Protein AF-A0A6M3L8H8-F1 (afdb_monomer)

Radius of gyration: 30.54 Å; Cα contacts (8 Å, |Δi|>4): 162; chains: 1; bounding box: 70×55×78 Å

Solvent-accessible surface area (backbone atoms only — not comparable to full-atom values): 12971 Å² total; per-residue (Å²): 120,43,73,44,59,16,77,73,82,61,48,74,34,84,40,59,68,92,41,68,98,68,67,54,53,75,42,73,67,46,47,51,49,50,49,51,74,72,51,65,67,86,75,63,76,82,71,50,71,68,54,53,50,53,53,55,57,51,54,74,77,68,58,74,58,95,87,64,77,55,97,55,67,91,53,80,80,77,64,54,94,68,68,73,40,99,76,74,73,57,98,60,68,91,59,77,78,86,59,55,70,71,56,51,48,54,52,52,52,55,55,70,67,57,80,72,65,58,69,83,71,21,95,81,53,56,97,70,58,54,70,71,59,52,53,53,48,45,41,70,78,69,44,72,44,61,41,15,80,86,77,64,52,70,46,49,81,44,73,46,98,86,68,50,73,44,69,54,29,41,82,39,65,72,77,80,63,79,64,97,47,74,87,46,46,41,28,23,30,64,69,58,43,56,51,52,57,58,56,64,67,74,80,118

Structure (mmCIF, N/CA/C/O backbone):
data_AF-A0A6M3L8H8-F1
#
_entry.id   AF-A0A6M3L8H8-F1
#
loop_
_atom_site.group_PDB
_atom_site.id
_atom_site.type_symbol
_atom_site.label_atom_id
_atom_site.label_alt_id
_atom_site.label_comp_id
_atom_site.label_asym_id
_atom_site.label_entity_id
_atom_site.label_seq_id
_atom_site.pdbx_PDB_ins_code
_atom_site.Cartn_x
_atom_site.Cartn_y
_atom_site.Cartn_z
_atom_site.occupancy
_atom_site.B_iso_or_equiv
_atom_site.auth_seq_id
_atom_site.auth_comp_id
_atom_site.auth_asym_id
_atom_site.auth_atom_id
_atom_site.pdbx_PDB_model_num
ATOM 1 N N . MET A 1 1 ? -2.529 -5.976 31.779 1.00 92.44 1 MET A N 1
ATOM 2 C CA . MET A 1 1 ? -1.058 -5.899 31.921 1.00 92.44 1 MET A CA 1
ATOM 3 C C . MET A 1 1 ? -0.626 -7.017 32.853 1.00 92.44 1 MET A C 1
ATOM 5 O O . MET A 1 1 ? -1.458 -7.441 33.642 1.00 92.44 1 MET A O 1
ATOM 9 N N . ALA A 1 2 ? 0.597 -7.517 32.727 1.00 96.50 2 ALA A N 1
ATOM 10 C CA . ALA A 1 2 ? 1.163 -8.532 33.615 1.00 96.50 2 ALA A CA 1
ATOM 11 C C . ALA A 1 2 ? 2.550 -8.082 34.093 1.00 96.50 2 ALA A C 1
ATOM 13 O O . ALA A 1 2 ? 3.128 -7.163 33.506 1.00 96.50 2 ALA A O 1
ATOM 14 N N . TYR A 1 3 ? 3.059 -8.709 35.148 1.00 97.81 3 TYR A N 1
ATOM 15 C CA . TYR A 1 3 ? 4.397 -8.462 35.679 1.00 97.81 3 TYR A CA 1
ATOM 16 C C . TYR A 1 3 ? 5.197 -9.760 35.646 1.00 97.81 3 TYR A C 1
ATOM 18 O O . TYR A 1 3 ? 4.666 -10.812 35.989 1.00 97.81 3 TYR A O 1
ATOM 26 N N . GLU A 1 4 ? 6.462 -9.677 35.244 1.00 97.62 4 GLU A N 1
ATOM 27 C CA . GLU A 1 4 ? 7.395 -10.806 35.280 1.00 97.62 4 GLU A CA 1
ATOM 28 C C . GLU A 1 4 ? 8.709 -10.421 35.949 1.00 97.62 4 GLU A C 1
ATOM 30 O O . GLU A 1 4 ? 9.088 -9.249 35.991 1.00 97.62 4 GLU A O 1
ATOM 35 N N . LYS A 1 5 ? 9.398 -11.427 36.492 1.00 98.12 5 LYS A N 1
ATOM 36 C CA . LYS A 1 5 ? 10.683 -11.269 37.170 1.00 98.12 5 LYS A CA 1
ATOM 37 C C . LYS A 1 5 ? 11.816 -11.350 36.147 1.00 98.12 5 LYS A C 1
ATOM 39 O O . LYS A 1 5 ? 11.907 -12.309 35.386 1.00 98.12 5 LYS A O 1
ATOM 44 N N . CYS A 1 6 ? 12.694 -10.352 36.120 1.00 97.69 6 CYS A N 1
ATOM 45 C CA . CYS A 1 6 ? 13.862 -10.354 35.244 1.00 97.69 6 CYS A CA 1
ATOM 46 C C . CYS A 1 6 ? 14.813 -11.504 35.608 1.00 97.69 6 CYS A C 1
ATOM 48 O O . CYS A 1 6 ? 15.229 -11.618 36.759 1.00 97.69 6 CYS A O 1
ATOM 50 N N . ALA A 1 7 ? 15.236 -12.293 34.618 1.00 96.38 7 ALA A N 1
ATOM 51 C CA . ALA A 1 7 ? 16.131 -13.435 34.823 1.00 96.38 7 ALA A CA 1
ATOM 52 C C . ALA A 1 7 ? 17.565 -13.057 35.253 1.00 96.38 7 ALA A C 1
ATOM 54 O O . ALA A 1 7 ? 18.348 -13.941 35.579 1.00 96.38 7 ALA A O 1
ATOM 55 N N . ILE A 1 8 ? 17.924 -11.767 35.212 1.00 96.69 8 ILE A N 1
ATOM 56 C CA . ILE A 1 8 ? 19.274 -11.279 35.538 1.00 96.69 8 ILE A CA 1
ATOM 57 C C . ILE A 1 8 ? 19.289 -10.485 36.840 1.00 96.69 8 ILE A C 1
ATOM 59 O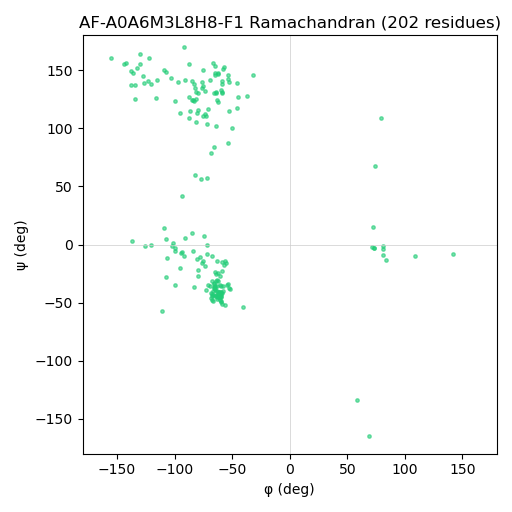 O . ILE A 1 8 ? 20.010 -10.851 37.757 1.00 96.69 8 ILE A O 1
ATOM 63 N N . CYS A 1 9 ? 18.496 -9.416 36.947 1.00 97.12 9 CYS A N 1
ATOM 64 C CA . CYS A 1 9 ? 18.487 -8.581 38.154 1.00 97.12 9 CYS A CA 1
ATOM 65 C C . CYS A 1 9 ? 17.406 -8.965 39.174 1.00 97.12 9 CYS A C 1
ATOM 67 O O . CYS A 1 9 ? 17.351 -8.373 40.244 1.00 97.12 9 CYS A O 1
ATOM 69 N N . GLY A 1 10 ? 16.490 -9.881 38.842 1.00 97.00 10 GLY A N 1
ATOM 70 C CA . GLY A 1 10 ? 15.382 -10.255 39.723 1.00 97.00 10 GLY A CA 1
ATOM 71 C C . GLY A 1 10 ? 14.279 -9.198 39.883 1.00 97.00 10 GLY A C 1
ATOM 72 O O . GLY A 1 10 ? 13.290 -9.477 40.555 1.00 97.00 10 GLY A O 1
ATOM 73 N N . GLY A 1 11 ? 14.404 -8.016 39.270 1.00 97.81 11 GLY A N 1
ATOM 74 C CA . GLY A 1 11 ? 13.393 -6.958 39.338 1.00 97.81 11 GLY A CA 1
ATOM 75 C C . GLY A 1 11 ? 12.111 -7.307 38.576 1.00 97.81 11 GLY A C 1
ATOM 76 O O . GLY A 1 11 ? 12.169 -7.899 37.493 1.00 97.81 11 GLY A O 1
ATOM 77 N N . LEU A 1 12 ? 10.958 -6.922 39.129 1.00 97.94 12 LEU A N 1
ATOM 78 C CA . LEU A 1 12 ? 9.659 -7.046 38.465 1.00 97.94 12 LEU A CA 1
ATOM 79 C C . LEU A 1 12 ? 9.500 -5.957 37.399 1.00 97.94 12 LEU A C 1
ATOM 81 O O . LEU A 1 12 ? 9.786 -4.788 37.652 1.00 97.94 12 LEU A O 1
ATOM 85 N N . PHE A 1 13 ? 9.022 -6.320 36.210 1.00 97.94 13 PHE A N 1
ATOM 86 C CA . PHE A 1 13 ? 8.772 -5.363 35.133 1.00 97.94 13 PHE A CA 1
ATOM 87 C C . PHE A 1 13 ? 7.454 -5.641 34.414 1.00 97.94 13 PHE A C 1
ATOM 89 O O . PHE A 1 13 ? 6.982 -6.775 34.332 1.00 97.94 13 PHE A O 1
ATOM 96 N N . LYS A 1 14 ? 6.840 -4.566 33.915 1.00 97.75 14 LYS A N 1
ATOM 97 C CA . LYS A 1 14 ? 5.509 -4.586 33.307 1.00 97.75 14 LYS A CA 1
ATOM 98 C C . LYS A 1 14 ? 5.587 -5.058 31.857 1.00 97.75 14 LYS A C 1
ATOM 100 O O . LYS A 1 14 ? 6.365 -4.518 31.073 1.00 97.75 14 LYS A O 1
ATOM 105 N N . ILE A 1 15 ? 4.727 -6.003 31.482 1.00 97.19 15 ILE A N 1
ATOM 106 C CA . ILE A 1 15 ? 4.629 -6.527 30.117 1.00 97.19 15 ILE A CA 1
ATOM 107 C C . ILE A 1 15 ? 3.174 -6.591 29.611 1.00 97.19 15 ILE A C 1
ATOM 109 O O . ILE A 1 15 ? 2.226 -6.738 30.396 1.00 97.19 15 ILE A O 1
ATOM 113 N N . PRO A 1 16 ? 2.959 -6.491 28.285 1.00 96.88 16 PRO A N 1
ATOM 114 C CA . PRO A 1 16 ? 1.671 -6.802 27.669 1.00 96.88 16 PRO A CA 1
ATOM 115 C C . PRO A 1 16 ? 1.286 -8.276 27.879 1.00 96.88 16 PRO A C 1
ATOM 117 O O . PRO A 1 16 ? 2.158 -9.143 27.858 1.00 96.88 16 PRO A O 1
ATOM 120 N N . LYS A 1 17 ? -0.018 -8.586 27.998 1.00 97.31 17 LYS A N 1
ATOM 121 C CA . LYS A 1 17 ? -0.510 -9.962 28.256 1.00 97.31 17 LYS A CA 1
ATOM 122 C C . LYS A 1 17 ? 0.001 -10.995 27.231 1.00 97.31 17 LYS A C 1
ATOM 124 O O . LYS A 1 17 ? 0.321 -12.113 27.601 1.00 97.31 17 LYS A O 1
ATOM 129 N N . TRP A 1 18 ? 0.159 -10.614 25.961 1.00 96.06 18 TRP A N 1
ATOM 130 C CA . TRP A 1 18 ? 0.642 -11.502 24.890 1.00 96.06 18 TRP A CA 1
ATOM 131 C C . TRP A 1 18 ? 2.141 -11.859 24.972 1.00 96.06 18 TRP A C 1
ATOM 133 O O . TRP A 1 18 ? 2.616 -12.700 24.203 1.00 96.06 18 TRP A O 1
ATOM 143 N N . ARG A 1 19 ? 2.902 -11.222 25.877 1.00 95.25 19 ARG A N 1
ATOM 144 C CA . ARG A 1 19 ? 4.321 -11.524 26.140 1.00 95.25 19 ARG A CA 1
ATOM 145 C C . ARG A 1 19 ? 4.567 -12.342 27.406 1.00 95.25 19 ARG A C 1
ATOM 147 O O . ARG A 1 19 ? 5.729 -12.654 27.666 1.00 95.25 19 ARG A O 1
ATOM 154 N N . VAL A 1 20 ? 3.526 -12.692 28.159 1.00 96.62 20 VAL A N 1
ATOM 155 C CA . VAL A 1 20 ? 3.659 -13.540 29.352 1.00 96.62 20 VAL A CA 1
ATOM 156 C C . VAL A 1 20 ? 4.289 -14.886 28.952 1.00 96.62 20 VAL A C 1
ATOM 158 O O . VAL A 1 20 ? 3.911 -15.473 27.938 1.00 96.62 20 VAL A O 1
ATOM 161 N N . GLY A 1 21 ? 5.327 -15.312 29.669 1.00 95.19 21 GLY A N 1
ATOM 162 C CA . GLY A 1 21 ? 6.176 -16.477 29.408 1.00 95.19 21 GLY A CA 1
ATOM 163 C C . GLY A 1 21 ? 7.280 -16.263 28.363 1.00 95.19 21 GLY A C 1
ATOM 164 O O . GLY A 1 21 ? 8.148 -17.120 28.195 1.00 95.19 21 GLY A O 1
ATOM 165 N N . LYS A 1 22 ? 7.278 -15.134 27.640 1.00 95.44 22 LYS A N 1
ATOM 166 C CA . LYS A 1 22 ? 8.249 -14.837 26.567 1.00 95.44 22 LYS A CA 1
ATOM 167 C C . LYS A 1 22 ? 9.268 -13.766 26.961 1.00 95.44 22 LYS A C 1
ATOM 169 O O . LYS A 1 22 ? 10.372 -13.748 26.411 1.00 95.44 22 LYS A O 1
ATOM 174 N N . ALA A 1 23 ? 8.914 -12.850 27.860 1.00 96.00 23 ALA A N 1
ATOM 175 C CA . ALA A 1 23 ? 9.756 -11.715 28.222 1.00 96.00 23 ALA A CA 1
ATOM 176 C C . ALA A 1 23 ? 10.725 -12.068 29.361 1.00 96.00 23 ALA A C 1
ATOM 178 O O . ALA A 1 23 ? 10.337 -12.194 30.508 1.00 96.00 23 ALA A O 1
ATOM 179 N N . LYS A 1 24 ? 12.024 -12.177 29.065 1.00 96.44 24 LYS A N 1
ATOM 180 C CA . LYS A 1 24 ? 13.019 -12.626 30.062 1.00 96.44 24 LYS A CA 1
ATOM 181 C C . LYS A 1 24 ? 13.752 -11.501 30.800 1.00 96.44 24 LYS A C 1
ATOM 183 O O . LYS A 1 24 ? 14.341 -11.745 31.852 1.00 96.44 24 LYS A O 1
ATOM 188 N N . TYR A 1 25 ? 13.762 -10.286 30.248 1.00 97.44 25 TYR A N 1
ATOM 189 C CA . TYR A 1 25 ? 14.612 -9.191 30.727 1.00 97.44 25 TYR A CA 1
ATOM 190 C C . TYR A 1 25 ? 13.827 -7.892 30.845 1.00 97.44 25 TYR A C 1
ATOM 192 O O . TYR A 1 25 ? 13.098 -7.524 29.926 1.00 97.44 25 TYR A O 1
ATOM 200 N N . CYS A 1 26 ? 14.050 -7.164 31.940 1.00 96.81 26 CYS A N 1
ATOM 201 C CA . CYS A 1 26 ? 13.422 -5.864 32.170 1.00 96.81 26 CYS A CA 1
ATOM 202 C C . CYS A 1 26 ? 14.000 -4.737 31.300 1.00 96.81 26 CYS A C 1
ATOM 204 O O . CYS A 1 26 ? 13.371 -3.696 31.147 1.00 96.81 26 CYS A O 1
ATOM 206 N N . SER A 1 27 ? 15.202 -4.920 30.744 1.00 96.62 27 SER A N 1
ATOM 207 C CA . SER A 1 27 ? 1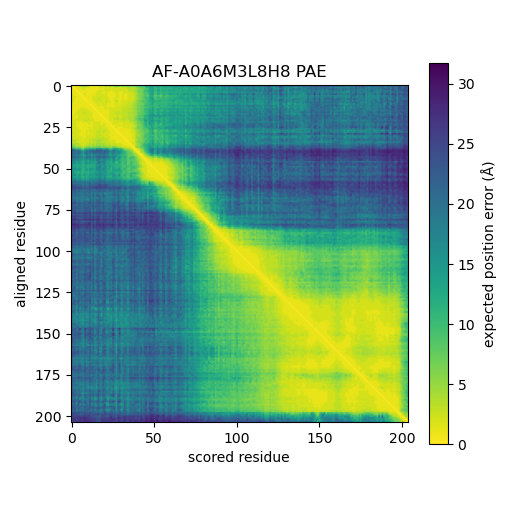5.903 -3.906 29.954 1.00 96.62 27 SER A CA 1
ATOM 208 C C . SER A 1 27 ? 16.907 -4.528 28.981 1.00 96.62 27 SER A C 1
ATOM 210 O O . SER A 1 27 ? 17.389 -5.646 29.190 1.00 96.62 27 SER A O 1
ATOM 212 N N . ILE A 1 28 ? 17.292 -3.761 27.954 1.00 95.25 28 ILE A N 1
ATOM 213 C CA . ILE A 1 28 ? 18.377 -4.117 27.021 1.00 95.25 28 ILE A CA 1
ATOM 214 C C . ILE A 1 28 ? 19.694 -4.342 27.781 1.00 95.25 28 ILE A C 1
ATOM 216 O O . ILE A 1 28 ? 20.452 -5.251 27.451 1.00 95.25 28 ILE A O 1
ATOM 220 N N . LYS A 1 29 ? 19.947 -3.577 28.855 1.00 96.38 29 LYS A N 1
ATOM 221 C CA . LYS A 1 29 ? 21.134 -3.753 29.708 1.00 96.38 29 LYS A CA 1
ATOM 222 C C . LYS A 1 29 ? 21.181 -5.154 30.329 1.00 96.38 29 LYS A C 1
ATOM 224 O O . LYS A 1 29 ? 22.197 -5.832 30.206 1.00 96.38 29 LYS A O 1
ATOM 229 N N . CYS A 1 30 ? 20.074 -5.621 30.915 1.00 96.31 30 CYS A N 1
ATOM 230 C CA . CYS A 1 30 ? 19.972 -6.984 31.455 1.00 96.31 30 CYS A CA 1
ATOM 231 C C . CYS A 1 30 ? 20.125 -8.052 30.362 1.00 96.31 30 CYS A C 1
ATOM 233 O O . CYS A 1 30 ? 20.813 -9.048 30.571 1.00 96.31 30 CYS A O 1
ATOM 235 N N . GLN A 1 31 ? 19.549 -7.834 29.176 1.00 93.94 31 GLN A N 1
ATOM 236 C CA . GLN A 1 31 ? 19.733 -8.740 28.039 1.00 93.94 31 GLN A CA 1
ATOM 237 C C . GLN A 1 31 ? 21.211 -8.845 27.621 1.00 93.94 31 GLN A C 1
ATOM 239 O O . GLN A 1 31 ? 21.719 -9.944 27.414 1.00 93.94 31 GLN A O 1
ATOM 244 N N . HIS A 1 32 ? 21.927 -7.723 27.528 1.00 91.12 32 HIS A N 1
ATOM 245 C CA . HIS A 1 32 ? 23.354 -7.719 27.199 1.00 91.12 32 HIS A CA 1
ATOM 246 C C . HIS A 1 32 ? 24.207 -8.368 28.290 1.00 91.12 32 HIS A C 1
ATOM 248 O O . HIS A 1 32 ? 25.161 -9.074 27.971 1.00 91.12 32 HIS A O 1
ATOM 254 N N . GLN A 1 33 ? 23.869 -8.164 29.563 1.00 92.25 33 GLN A N 1
ATOM 255 C CA . GLN A 1 33 ? 24.577 -8.804 30.670 1.00 92.25 33 GLN A CA 1
ATOM 256 C C . GLN A 1 33 ? 24.406 -10.325 30.648 1.00 92.25 33 GLN A C 1
ATOM 258 O O . GLN A 1 33 ? 25.387 -11.039 30.833 1.00 92.25 33 GLN A O 1
ATOM 263 N N . MET A 1 34 ? 23.213 -10.824 30.304 1.00 91.06 34 MET A N 1
ATOM 264 C CA . MET A 1 34 ? 23.009 -12.248 30.029 1.00 91.06 34 MET A CA 1
ATOM 265 C C . MET A 1 34 ? 23.953 -12.742 28.925 1.00 91.06 34 MET A C 1
ATOM 267 O O . MET A 1 34 ? 24.689 -13.699 29.144 1.00 91.06 34 MET A O 1
ATOM 271 N N . LEU A 1 35 ? 23.991 -12.057 27.775 1.00 85.75 35 LEU A N 1
ATOM 272 C CA . LEU A 1 35 ? 24.829 -12.452 26.634 1.00 85.75 35 LEU A CA 1
ATOM 273 C C . LEU A 1 35 ? 26.330 -12.461 26.970 1.00 85.75 35 LEU A C 1
ATOM 275 O O . LEU A 1 35 ? 27.065 -13.321 26.481 1.00 85.75 35 LEU A O 1
ATOM 279 N N . LYS A 1 36 ? 26.781 -11.530 27.821 1.00 84.56 36 LYS A N 1
ATOM 280 C CA . LYS A 1 36 ? 28.153 -11.500 28.349 1.00 84.56 36 LYS A CA 1
ATOM 281 C C . LYS A 1 36 ? 28.418 -12.680 29.288 1.00 84.56 36 LYS A C 1
ATOM 283 O O . LYS A 1 36 ? 29.411 -13.376 29.092 1.00 84.56 36 LYS A O 1
ATOM 288 N N . ASN A 1 37 ? 27.513 -12.943 30.235 1.00 84.88 37 ASN A N 1
ATOM 289 C CA . ASN A 1 37 ? 27.628 -14.044 31.199 1.00 84.88 37 ASN A CA 1
ATOM 290 C C . ASN A 1 37 ? 27.603 -15.421 30.522 1.00 84.88 37 ASN A C 1
ATOM 292 O O . ASN A 1 37 ? 28.273 -16.340 30.977 1.00 84.88 37 ASN A O 1
ATOM 296 N N . THR A 1 38 ? 26.896 -15.568 29.398 1.00 78.44 38 THR A N 1
ATOM 297 C CA . THR A 1 38 ? 26.914 -16.803 28.595 1.00 78.44 38 THR A CA 1
ATOM 298 C C . THR A 1 38 ? 28.202 -17.004 27.785 1.00 78.44 38 THR A C 1
ATOM 300 O O . THR A 1 38 ? 28.269 -17.929 26.979 1.00 78.44 38 THR A O 1
ATOM 303 N N . GLY A 1 39 ? 29.226 -16.164 27.986 1.00 60.50 39 GLY A N 1
ATOM 304 C CA . GLY A 1 39 ? 30.521 -16.274 27.318 1.00 60.50 39 GLY A CA 1
ATOM 305 C C . GLY A 1 39 ? 30.442 -15.837 25.862 1.00 60.50 39 GLY A C 1
ATOM 306 O O . GLY A 1 39 ? 30.570 -16.668 24.968 1.00 60.50 39 GLY A O 1
ATOM 307 N N . GLY A 1 40 ? 30.206 -14.536 25.655 1.00 58.19 40 GLY A N 1
ATOM 308 C CA . GLY A 1 40 ? 30.071 -13.871 24.357 1.00 58.19 40 GLY A CA 1
ATOM 309 C C . GLY A 1 40 ? 30.912 -14.459 23.213 1.00 58.19 40 GLY A C 1
ATOM 310 O O . GLY A 1 40 ? 32.047 -14.898 23.386 1.00 58.19 40 GLY A O 1
ATOM 311 N N . VAL A 1 41 ? 30.321 -14.382 22.017 1.00 52.69 41 VAL A N 1
ATOM 312 C CA . VAL A 1 41 ? 30.520 -15.234 20.834 1.00 52.69 41 VAL A CA 1
ATOM 313 C C . VAL A 1 41 ? 29.745 -16.534 20.995 1.00 52.69 41 VAL A C 1
ATOM 315 O O . VAL A 1 41 ? 30.119 -17.418 21.756 1.00 52.69 41 VAL A O 1
ATOM 318 N N . TRP A 1 42 ? 28.667 -16.672 20.219 1.00 57.22 42 TRP A N 1
ATOM 319 C CA . TRP A 1 42 ? 28.106 -17.975 19.886 1.00 57.22 42 TRP A CA 1
ATOM 320 C C . TRP A 1 42 ? 29.243 -18.821 19.302 1.00 57.22 42 TRP A C 1
ATOM 322 O O . TRP A 1 42 ? 29.457 -18.836 18.089 1.00 57.22 42 TRP A O 1
ATOM 332 N N . LYS A 1 43 ? 30.006 -19.521 20.150 1.00 57.72 43 LYS A N 1
ATOM 333 C CA . LYS A 1 43 ? 30.832 -20.648 19.737 1.00 57.72 43 LYS A CA 1
ATOM 334 C C . LYS A 1 43 ? 29.804 -21.675 19.303 1.00 57.72 43 LYS A C 1
ATOM 336 O O . LYS A 1 43 ? 29.309 -22.445 20.122 1.00 57.72 43 LYS A O 1
ATOM 341 N N . GLY A 1 44 ? 29.356 -21.560 18.048 1.00 66.31 44 GLY A N 1
ATOM 342 C CA . GLY A 1 44 ? 28.311 -22.402 17.490 1.00 66.31 44 GLY A CA 1
ATOM 343 C C . GLY A 1 44 ? 28.608 -23.842 17.877 1.00 66.31 44 GLY A C 1
ATOM 344 O O . GLY A 1 44 ? 29.782 -24.223 17.908 1.00 66.31 44 GLY A O 1
ATOM 345 N N . LYS A 1 45 ? 27.567 -24.604 18.249 1.00 72.12 45 LYS A N 1
ATOM 346 C CA . LYS A 1 45 ? 27.708 -25.996 18.709 1.00 72.12 45 LYS A CA 1
ATOM 347 C C . LYS A 1 45 ? 28.800 -26.690 17.894 1.00 72.12 45 LYS A C 1
ATOM 349 O O . LYS A 1 45 ? 28.755 -26.616 16.660 1.00 72.12 45 LYS A O 1
ATOM 354 N N . LYS A 1 46 ? 29.781 -27.320 18.563 1.00 77.56 46 LYS A N 1
ATOM 355 C CA . LYS A 1 46 ? 30.860 -28.055 17.880 1.00 77.56 46 LYS A CA 1
ATOM 356 C C . LYS A 1 46 ? 30.216 -28.916 16.794 1.00 77.56 46 LYS A C 1
ATOM 358 O O . LYS A 1 46 ? 29.358 -29.750 17.086 1.00 77.56 46 LYS A O 1
ATOM 363 N N . ARG A 1 47 ? 30.562 -28.651 15.531 1.00 82.81 47 ARG A N 1
ATOM 364 C CA . ARG A 1 47 ? 29.972 -29.371 14.398 1.00 82.81 47 ARG A CA 1
ATOM 365 C C . ARG A 1 47 ? 30.260 -30.860 14.564 1.00 82.81 47 ARG A C 1
ATOM 367 O O . ARG A 1 47 ? 31.364 -31.234 14.955 1.00 82.81 47 ARG A O 1
ATOM 374 N N . SER A 1 48 ? 29.282 -31.705 14.239 1.00 89.44 48 SER A N 1
ATOM 375 C CA . SER A 1 48 ? 29.483 -33.155 14.284 1.00 89.44 48 SER A CA 1
ATOM 376 C C . SER A 1 48 ? 30.641 -33.570 13.367 1.00 89.44 48 SER A C 1
ATOM 378 O O . SER A 1 48 ? 30.874 -32.939 12.327 1.00 89.44 48 SER A O 1
ATOM 380 N N . LYS A 1 49 ? 31.334 -34.669 13.698 1.00 93.88 49 LYS A N 1
ATOM 381 C CA . LYS A 1 49 ? 32.389 -35.235 12.835 1.00 93.88 49 LYS A CA 1
ATOM 382 C C . LYS A 1 49 ? 31.875 -35.474 11.401 1.00 93.88 49 LYS A C 1
ATOM 384 O O . LYS A 1 49 ? 32.581 -35.171 10.440 1.00 93.88 49 LYS A O 1
ATOM 389 N N . LYS A 1 50 ? 30.612 -35.908 11.246 1.00 92.44 50 LYS A N 1
ATOM 390 C CA . LYS A 1 50 ? 29.930 -36.094 9.948 1.00 92.44 50 LYS A CA 1
ATOM 391 C C . LYS A 1 50 ? 29.791 -34.780 9.169 1.00 92.44 50 LYS A C 1
ATOM 393 O O . LYS A 1 50 ? 30.102 -34.736 7.981 1.00 92.44 50 LYS A O 1
ATOM 398 N N . THR A 1 51 ? 29.373 -33.699 9.829 1.00 87.50 51 THR A N 1
ATOM 399 C CA . THR A 1 51 ? 29.260 -32.361 9.219 1.00 87.50 51 THR A CA 1
ATOM 400 C C . THR A 1 51 ? 30.627 -31.833 8.794 1.00 87.50 51 THR A C 1
ATOM 402 O O . THR A 1 51 ? 30.768 -31.337 7.679 1.00 87.50 51 THR A O 1
ATOM 405 N N . ILE A 1 52 ? 31.649 -31.990 9.642 1.00 90.88 52 ILE A N 1
ATOM 406 C CA . ILE A 1 52 ? 33.027 -31.602 9.311 1.00 90.88 52 ILE A CA 1
ATOM 407 C C . ILE A 1 52 ? 33.511 -32.370 8.071 1.00 90.88 52 ILE A C 1
ATOM 409 O O . ILE A 1 52 ? 34.062 -31.756 7.159 1.00 90.88 52 ILE A O 1
ATOM 413 N N . LYS A 1 53 ? 33.247 -33.684 7.987 1.00 91.12 53 LYS A N 1
ATOM 414 C CA . LYS A 1 53 ? 33.597 -34.513 6.820 1.00 91.12 53 LYS A CA 1
ATOM 415 C C . LYS A 1 53 ? 32.889 -34.042 5.539 1.00 91.12 53 LYS A C 1
ATOM 417 O O . LYS A 1 53 ? 33.559 -33.873 4.526 1.00 91.12 53 LYS A O 1
ATOM 422 N N . ARG A 1 54 ? 31.580 -33.741 5.585 1.00 87.00 54 ARG A N 1
ATOM 423 C CA . ARG A 1 54 ? 30.832 -33.187 4.430 1.00 87.00 54 ARG A CA 1
ATOM 424 C C . ARG A 1 54 ? 31.400 -31.849 3.957 1.00 87.00 54 ARG A C 1
ATOM 426 O O . ARG A 1 54 ? 31.558 -31.649 2.760 1.00 87.00 54 ARG A O 1
ATOM 433 N N . MET A 1 55 ? 31.745 -30.952 4.882 1.00 83.69 55 MET A N 1
ATOM 434 C CA . MET A 1 55 ? 32.340 -29.659 4.529 1.00 83.69 55 MET A CA 1
ATOM 435 C C . MET A 1 55 ? 33.731 -29.799 3.903 1.00 83.69 55 MET A C 1
ATOM 437 O O . MET A 1 55 ? 34.055 -29.047 2.990 1.00 83.69 55 MET A O 1
ATOM 441 N N . LYS A 1 56 ? 34.546 -30.755 4.372 1.00 85.06 56 LYS A N 1
ATOM 442 C CA . LYS A 1 56 ? 35.844 -31.062 3.751 1.00 85.06 56 LYS A CA 1
ATOM 443 C C . LYS A 1 56 ? 35.671 -31.606 2.330 1.00 85.06 56 LYS A C 1
ATOM 445 O O . LYS A 1 56 ? 36.351 -31.133 1.432 1.00 85.06 56 LYS A O 1
ATOM 450 N N . LEU A 1 57 ? 34.721 -32.521 2.119 1.00 82.06 57 LEU A N 1
ATOM 451 C CA . LEU A 1 57 ? 34.423 -33.070 0.791 1.00 82.06 57 LEU A CA 1
ATOM 452 C C . LEU A 1 57 ? 33.935 -31.978 -0.182 1.00 82.06 57 LEU A C 1
ATOM 454 O O . LEU A 1 57 ? 34.388 -31.911 -1.317 1.00 82.06 57 LEU A O 1
ATOM 458 N N . ALA A 1 58 ? 33.067 -31.074 0.285 1.00 78.81 58 ALA A N 1
ATOM 459 C CA . ALA A 1 58 ? 32.540 -29.974 -0.524 1.00 78.81 58 ALA A CA 1
ATOM 460 C C . ALA A 1 58 ? 33.614 -28.950 -0.935 1.00 78.81 58 ALA A C 1
ATOM 462 O O . ALA A 1 58 ? 33.541 -28.402 -2.032 1.00 78.81 58 ALA A O 1
ATOM 463 N N . LYS A 1 59 ? 34.631 -28.710 -0.091 1.00 66.12 59 LYS A N 1
ATOM 464 C CA . LYS A 1 59 ? 35.752 -27.820 -0.439 1.00 66.12 59 LYS A CA 1
ATOM 465 C C . LYS A 1 59 ? 36.556 -28.328 -1.637 1.00 66.12 59 LYS A C 1
ATOM 467 O O . LYS A 1 59 ? 37.025 -27.509 -2.416 1.00 66.12 59 LYS A O 1
ATOM 472 N N . ASN A 1 60 ? 36.651 -29.644 -1.818 1.00 63.44 60 ASN A N 1
ATOM 473 C CA . ASN A 1 60 ? 37.427 -30.229 -2.910 1.00 63.44 60 ASN A CA 1
ATOM 474 C C . ASN A 1 60 ? 36.690 -30.209 -4.259 1.00 63.44 60 ASN A C 1
ATOM 476 O O . ASN A 1 60 ? 37.344 -30.231 -5.294 1.00 63.44 60 ASN A O 1
ATOM 480 N N . ASN A 1 61 ? 35.355 -30.106 -4.264 1.00 64.25 61 ASN A N 1
ATOM 481 C CA . ASN A 1 61 ? 34.557 -30.181 -5.496 1.00 64.25 61 ASN A CA 1
ATO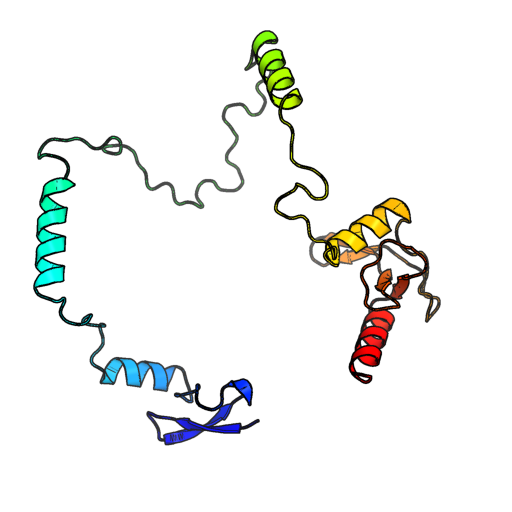M 482 C C . ASN A 1 61 ? 34.122 -28.813 -6.054 1.00 64.25 61 ASN A C 1
ATOM 484 O O . ASN A 1 61 ? 33.522 -28.767 -7.122 1.00 64.25 61 ASN A O 1
ATOM 488 N N . GLY A 1 62 ? 34.394 -27.704 -5.352 1.00 60.06 62 GLY A N 1
ATOM 489 C CA . GLY A 1 62 ? 33.906 -26.370 -5.738 1.00 60.06 62 GLY A CA 1
ATOM 490 C C . GLY A 1 62 ? 34.916 -25.229 -5.621 1.00 60.06 62 GLY A C 1
ATOM 491 O O . GLY A 1 62 ? 34.550 -24.077 -5.847 1.00 60.06 62 GLY A O 1
ATOM 492 N N . GLN A 1 63 ? 36.170 -25.503 -5.252 1.00 62.22 63 GLN A N 1
ATOM 493 C CA . GLN A 1 63 ? 37.211 -24.480 -5.311 1.00 62.22 63 GLN A CA 1
ATOM 494 C C . GLN A 1 63 ? 37.738 -24.374 -6.739 1.00 62.22 63 GLN A C 1
ATOM 496 O O . GLN A 1 63 ? 38.170 -25.358 -7.337 1.00 62.22 63 GLN A O 1
ATOM 501 N N . PHE A 1 64 ? 37.688 -23.158 -7.280 1.00 71.94 64 PHE A N 1
ATOM 502 C CA . PHE A 1 64 ? 38.359 -22.792 -8.518 1.00 71.94 64 PHE A CA 1
ATOM 503 C C . PHE A 1 64 ? 39.794 -23.337 -8.504 1.00 71.94 64 PHE A C 1
ATOM 505 O O . PHE A 1 64 ? 40.527 -23.129 -7.534 1.00 71.94 64 PHE A O 1
ATOM 512 N N . LYS A 1 65 ? 40.179 -24.075 -9.554 1.00 76.81 65 LYS A N 1
ATOM 513 C CA . LYS A 1 65 ? 41.534 -24.634 -9.676 1.00 76.81 65 LYS A CA 1
ATOM 514 C C . LYS A 1 65 ? 42.555 -23.503 -9.509 1.00 76.81 65 LYS A C 1
ATOM 516 O O . LYS A 1 65 ? 42.320 -22.392 -9.983 1.00 76.81 65 LYS A O 1
ATOM 521 N N . LYS A 1 66 ? 43.682 -23.769 -8.840 1.00 69.81 66 LYS A N 1
ATOM 522 C CA . LYS A 1 66 ? 44.783 -22.802 -8.693 1.00 69.81 66 LYS A CA 1
ATOM 523 C C . LYS A 1 66 ? 45.169 -22.288 -10.092 1.00 69.81 66 LYS A C 1
ATOM 525 O O . LYS A 1 66 ? 45.574 -23.086 -10.927 1.00 69.81 66 LYS A O 1
ATOM 530 N N . GLY A 1 67 ? 44.962 -20.992 -10.350 1.00 80.75 67 GLY A N 1
ATOM 531 C CA . GLY A 1 67 ? 45.149 -20.356 -11.667 1.00 80.75 67 GLY A CA 1
ATOM 532 C C . GLY A 1 67 ? 43.863 -19.939 -12.397 1.00 80.75 67 GLY A C 1
ATOM 533 O O . GLY A 1 67 ? 43.929 -19.203 -13.374 1.00 80.75 67 GLY A O 1
ATOM 534 N N . HIS A 1 68 ? 42.682 -20.338 -11.924 1.00 80.88 68 HIS A N 1
ATOM 535 C CA . HIS A 1 68 ? 41.422 -19.868 -12.492 1.00 80.88 68 HIS A CA 1
ATOM 536 C C . HIS A 1 68 ? 41.171 -18.408 -12.098 1.00 80.88 68 HIS A C 1
ATOM 538 O O . HIS A 1 68 ? 40.876 -18.100 -10.941 1.00 80.88 68 HIS A O 1
ATOM 544 N N . ILE A 1 69 ? 41.248 -17.517 -13.082 1.00 80.12 69 ILE A N 1
ATOM 545 C CA . ILE A 1 69 ? 40.875 -16.111 -12.950 1.00 80.12 69 ILE A CA 1
ATOM 546 C C . ILE A 1 69 ? 39.338 -16.049 -12.949 1.00 80.12 69 ILE A C 1
ATOM 548 O O . ILE A 1 69 ? 38.719 -16.356 -13.968 1.00 80.12 69 ILE A O 1
ATOM 552 N N . PRO A 1 70 ? 38.673 -15.715 -11.827 1.00 75.88 70 PRO A N 1
ATOM 553 C CA . PRO A 1 70 ? 37.224 -15.560 -11.834 1.00 75.88 70 PRO A CA 1
ATOM 554 C C . PRO A 1 70 ? 36.840 -14.422 -12.787 1.00 75.88 70 PRO A C 1
ATOM 556 O O . PRO A 1 70 ? 37.561 -13.436 -12.888 1.00 75.88 70 PRO A O 1
ATOM 559 N N . TRP A 1 71 ? 35.685 -14.512 -13.454 1.00 76.81 71 TRP A N 1
ATOM 560 C CA . TRP A 1 71 ? 35.204 -13.482 -14.398 1.00 76.81 71 TRP A CA 1
ATOM 561 C C . TRP A 1 71 ? 35.085 -12.068 -13.780 1.00 76.81 71 TRP A C 1
ATOM 563 O O . TRP A 1 71 ? 34.924 -11.071 -14.489 1.00 76.81 71 TRP A O 1
ATOM 573 N N . SER A 1 72 ? 35.137 -12.000 -12.448 1.00 73.56 72 SER A N 1
ATOM 574 C CA . SER A 1 72 ? 35.128 -10.812 -11.604 1.00 73.56 72 SER A CA 1
ATOM 575 C C . SER A 1 72 ? 36.511 -10.255 -11.251 1.00 73.56 72 SER A C 1
ATOM 577 O O . SER A 1 72 ? 36.586 -9.158 -10.699 1.00 73.56 72 SER A O 1
ATOM 579 N N . ALA A 1 73 ? 37.604 -10.964 -11.536 1.00 76.00 73 ALA A N 1
ATOM 580 C CA . ALA A 1 73 ? 38.952 -10.470 -11.280 1.00 76.00 73 ALA A CA 1
ATOM 581 C C . ALA A 1 73 ? 39.206 -9.205 -12.112 1.00 76.00 73 ALA A C 1
ATOM 583 O O . ALA A 1 73 ? 39.027 -9.199 -13.327 1.00 76.00 73 ALA A O 1
ATOM 584 N N . GLY A 1 74 ? 39.556 -8.108 -11.440 1.00 78.56 74 GLY A N 1
ATOM 585 C CA . GLY A 1 74 ? 39.736 -6.790 -12.058 1.00 78.56 74 GLY A CA 1
ATOM 586 C C . GLY A 1 74 ? 38.447 -5.979 -12.247 1.00 78.56 74 GLY A C 1
ATOM 587 O O . GLY A 1 74 ? 38.518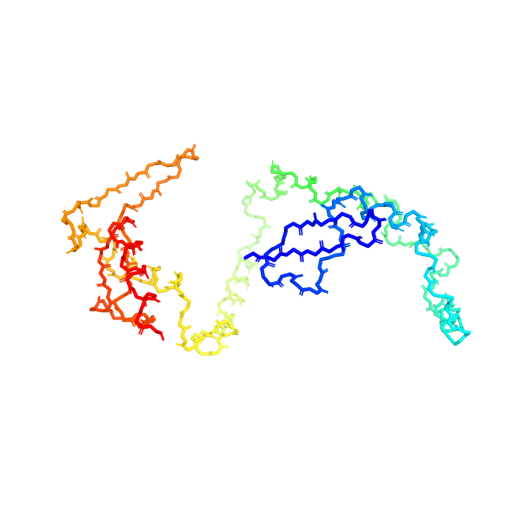 -4.768 -12.448 1.00 78.56 74 GLY A O 1
ATOM 588 N N . LYS A 1 75 ? 37.257 -6.582 -12.108 1.00 74.56 75 LYS A N 1
ATOM 589 C CA . LYS A 1 75 ? 35.993 -5.833 -12.109 1.00 74.56 75 LYS A CA 1
ATOM 590 C C . LYS A 1 75 ? 35.719 -5.312 -10.699 1.00 74.56 75 LYS A C 1
ATOM 592 O O . LYS A 1 75 ? 35.637 -6.086 -9.747 1.00 74.56 75 LYS A O 1
ATOM 597 N N . LYS A 1 76 ? 35.530 -3.998 -10.547 1.00 69.44 76 LYS A N 1
ATOM 598 C CA . LYS A 1 76 ? 35.055 -3.386 -9.294 1.00 69.44 76 LYS A CA 1
ATOM 599 C C . LYS A 1 76 ? 33.589 -3.791 -9.051 1.00 69.44 76 LYS A C 1
ATOM 601 O O . LYS A 1 76 ? 32.682 -3.017 -9.318 1.00 69.44 76 LYS A O 1
ATOM 606 N N . ILE A 1 77 ? 33.340 -5.006 -8.553 1.00 60.19 77 ILE A N 1
ATOM 607 C CA . ILE A 1 77 ? 31.984 -5.506 -8.214 1.00 60.19 77 ILE A CA 1
ATOM 608 C C . ILE A 1 77 ? 31.410 -4.822 -6.951 1.00 60.19 77 ILE A C 1
ATOM 610 O O . ILE A 1 77 ? 30.270 -5.040 -6.564 1.00 60.19 77 ILE A O 1
ATOM 614 N N . GLY A 1 78 ? 32.163 -3.917 -6.330 1.00 56.69 78 GLY A N 1
ATOM 615 C CA . GLY A 1 78 ? 31.732 -3.127 -5.181 1.00 56.69 78 GLY A CA 1
ATOM 616 C C . GLY A 1 78 ? 31.139 -1.767 -5.536 1.00 56.69 78 GLY A C 1
ATOM 617 O O . GLY A 1 78 ? 31.459 -0.802 -4.852 1.00 56.69 78 GLY A O 1
ATOM 618 N N . VAL A 1 79 ? 30.310 -1.644 -6.578 1.00 61.34 79 VAL A N 1
ATOM 619 C CA . VAL A 1 79 ? 29.415 -0.478 -6.633 1.00 61.34 79 VAL A CA 1
ATOM 620 C C . VAL A 1 79 ? 28.342 -0.760 -5.579 1.00 61.34 79 VAL A C 1
ATOM 622 O O . VAL A 1 79 ? 27.621 -1.749 -5.735 1.00 61.34 79 VAL A O 1
ATOM 625 N N . PRO A 1 80 ? 28.267 -0.005 -4.463 1.00 63.72 80 PRO A N 1
ATOM 626 C CA . PRO A 1 80 ? 27.262 -0.273 -3.445 1.00 63.72 80 PRO A CA 1
ATOM 627 C C . PRO A 1 80 ? 25.889 -0.298 -4.113 1.00 63.72 80 PRO A C 1
ATOM 629 O O . PRO A 1 80 ? 25.6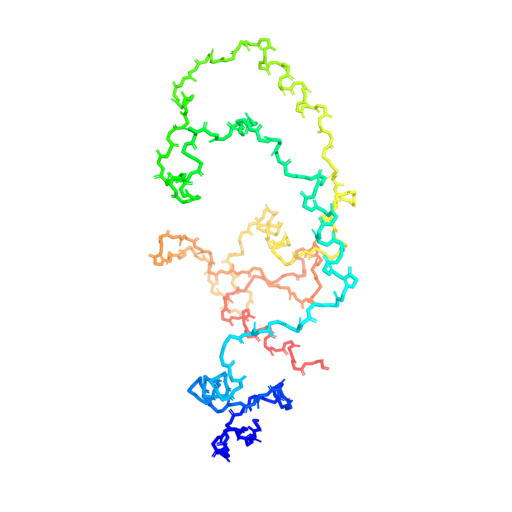41 0.455 -5.051 1.00 63.72 80 PRO A O 1
ATOM 632 N N . VAL A 1 81 ? 24.982 -1.148 -3.634 1.00 59.94 81 VAL A N 1
ATOM 633 C CA . VAL A 1 81 ? 23.627 -1.307 -4.205 1.00 59.94 81 VAL A CA 1
ATOM 634 C C . VAL A 1 81 ? 22.863 0.034 -4.264 1.00 59.94 81 VAL A C 1
ATOM 636 O O . VAL A 1 81 ? 21.911 0.187 -5.019 1.00 59.94 81 VAL A O 1
ATOM 639 N N . ASN A 1 82 ? 23.355 1.037 -3.527 1.00 59.09 82 ASN A N 1
ATOM 640 C CA . ASN A 1 82 ? 22.843 2.402 -3.447 1.00 59.09 82 ASN A CA 1
ATOM 641 C C . ASN A 1 82 ? 23.614 3.429 -4.317 1.00 59.09 82 ASN A C 1
ATOM 643 O O . ASN A 1 82 ? 23.227 4.593 -4.346 1.00 59.09 82 ASN A O 1
ATOM 647 N N . ALA A 1 83 ? 24.698 3.046 -5.006 1.00 57.25 83 ALA A N 1
ATOM 648 C CA . ALA A 1 83 ? 25.455 3.909 -5.929 1.00 57.25 83 ALA A CA 1
ATOM 649 C C . ALA A 1 83 ? 24.863 3.968 -7.347 1.00 57.25 83 ALA A C 1
ATOM 651 O O . ALA A 1 83 ? 25.246 4.837 -8.127 1.00 57.25 83 ALA A O 1
ATOM 652 N N . PHE A 1 84 ? 23.830 3.172 -7.643 1.00 57.88 84 PHE A N 1
ATOM 653 C CA . PHE A 1 84 ? 22.790 3.580 -8.597 1.00 57.88 84 PHE A CA 1
ATOM 654 C C . PHE A 1 84 ? 21.914 4.668 -7.951 1.00 57.88 84 PHE A C 1
ATOM 656 O O . PHE A 1 84 ? 20.709 4.508 -7.765 1.00 57.88 84 PHE A O 1
ATOM 663 N N . GLY A 1 85 ? 22.546 5.767 -7.530 1.00 58.38 85 GLY A N 1
ATOM 664 C CA . GLY A 1 85 ? 21.860 6.913 -6.954 1.00 58.38 85 GLY A CA 1
ATOM 665 C C . GLY A 1 85 ? 20.813 7.447 -7.930 1.00 58.38 85 GLY A C 1
ATOM 666 O O . GLY A 1 85 ? 20.935 7.288 -9.149 1.00 58.38 85 GLY A O 1
ATOM 667 N N . LYS A 1 86 ? 19.770 8.084 -7.386 1.00 58.22 86 LYS A N 1
ATOM 668 C CA . LYS A 1 86 ? 18.787 8.858 -8.156 1.00 58.22 86 LYS A CA 1
ATOM 669 C C . LYS A 1 86 ? 19.552 9.822 -9.076 1.00 58.22 86 LYS A C 1
ATOM 671 O O . LYS A 1 86 ? 20.059 10.830 -8.602 1.00 58.22 86 LYS A O 1
ATOM 676 N N . GLY A 1 87 ? 19.700 9.471 -10.354 1.00 66.94 87 GLY A N 1
ATOM 677 C CA . GLY A 1 87 ? 20.546 10.223 -11.285 1.00 66.94 87 GLY A CA 1
ATOM 678 C C . GLY A 1 87 ? 21.353 9.400 -12.292 1.00 66.94 87 GLY A C 1
ATOM 679 O O . GLY A 1 87 ? 21.903 10.001 -13.207 1.00 66.94 87 GLY A O 1
ATOM 680 N N . HIS A 1 88 ? 21.412 8.063 -12.201 1.00 79.00 88 HIS A N 1
ATOM 681 C CA . HIS A 1 88 ? 22.035 7.273 -13.271 1.00 79.00 88 HIS A CA 1
ATOM 682 C C . HIS A 1 88 ? 21.230 7.426 -14.567 1.00 79.00 88 HIS A C 1
ATOM 684 O O . HIS A 1 88 ? 20.166 6.826 -14.732 1.00 79.00 88 HIS A O 1
ATOM 690 N N . ILE A 1 89 ? 21.735 8.251 -15.482 1.00 79.44 89 ILE A N 1
ATOM 691 C CA . ILE A 1 89 ? 21.166 8.435 -16.809 1.00 79.44 89 ILE A CA 1
ATOM 692 C C . ILE A 1 89 ? 21.447 7.153 -17.601 1.00 79.44 89 ILE A C 1
ATOM 694 O O . ILE A 1 89 ? 22.613 6.811 -17.801 1.00 79.44 89 ILE A O 1
ATOM 698 N N . PRO A 1 90 ? 20.414 6.404 -18.029 1.00 83.44 90 PRO A N 1
ATOM 699 C CA . PRO A 1 90 ? 20.616 5.274 -18.924 1.00 83.44 90 PRO A CA 1
ATOM 700 C C . PRO A 1 90 ? 21.415 5.717 -20.154 1.00 83.44 90 PRO A C 1
ATOM 702 O O . PRO A 1 90 ? 21.166 6.797 -20.687 1.00 83.44 90 PRO A O 1
ATOM 705 N N . TRP A 1 91 ? 22.351 4.894 -20.628 1.00 89.31 91 TRP A N 1
ATOM 706 C CA . TRP A 1 91 ? 23.215 5.216 -21.778 1.00 89.31 91 TRP A CA 1
ATOM 707 C C . TRP A 1 91 ? 22.436 5.552 -23.068 1.00 89.31 91 TRP A C 1
ATOM 709 O O . TRP A 1 91 ? 22.985 6.137 -24.004 1.00 89.31 91 TRP A O 1
ATOM 719 N N . ASN A 1 92 ? 21.158 5.171 -23.119 1.00 88.31 92 ASN A N 1
ATOM 720 C CA . ASN A 1 92 ? 20.217 5.409 -24.207 1.00 88.31 92 ASN A CA 1
ATOM 721 C C . ASN A 1 92 ? 19.230 6.563 -23.942 1.00 88.31 92 ASN A C 1
ATOM 723 O O . ASN A 1 92 ? 18.379 6.830 -24.787 1.00 88.31 92 ASN A O 1
ATOM 727 N N . LYS A 1 93 ? 19.299 7.260 -22.799 1.00 89.12 93 LYS A N 1
ATOM 728 C CA . LYS A 1 93 ? 18.400 8.387 -22.515 1.00 89.12 93 LYS A CA 1
ATOM 729 C C . LYS A 1 93 ? 18.646 9.505 -23.530 1.00 89.12 93 LYS A C 1
ATOM 731 O O . LYS A 1 93 ? 19.767 9.979 -23.666 1.00 89.12 93 LYS A O 1
ATOM 736 N N . GLY A 1 94 ? 17.592 9.921 -24.228 1.00 91.75 94 GLY A N 1
ATOM 737 C CA . GLY A 1 94 ? 17.659 10.970 -25.252 1.00 91.75 94 GLY A CA 1
ATOM 738 C C . GLY A 1 94 ? 18.165 10.504 -26.620 1.00 91.75 94 GLY A C 1
ATOM 739 O O . GLY A 1 94 ? 18.140 11.290 -27.559 1.00 91.75 94 GLY A O 1
ATOM 740 N N . LYS A 1 95 ? 18.575 9.238 -26.771 1.00 92.31 95 LYS A N 1
ATOM 741 C CA . LYS A 1 95 ? 18.880 8.670 -28.087 1.00 92.31 95 LYS A CA 1
ATOM 742 C C . LYS A 1 95 ? 17.597 8.121 -28.706 1.00 92.31 95 LYS A C 1
ATOM 744 O O . LYS A 1 95 ? 17.017 7.166 -28.191 1.00 92.31 95 LYS A O 1
ATOM 749 N N . THR A 1 96 ? 17.158 8.717 -29.806 1.00 91.44 96 THR A N 1
ATOM 750 C CA . THR A 1 96 ? 16.139 8.147 -30.696 1.00 91.44 96 THR A CA 1
ATOM 751 C C . THR A 1 96 ? 16.816 7.237 -31.732 1.00 91.44 96 THR A C 1
ATOM 753 O O . THR A 1 96 ? 18.015 7.355 -31.972 1.00 91.44 96 THR A O 1
ATOM 756 N N . GLY A 1 97 ? 16.091 6.261 -32.291 1.00 92.56 97 GLY A N 1
ATOM 757 C CA . GLY A 1 97 ? 16.617 5.393 -33.362 1.00 92.56 97 GLY A CA 1
ATOM 758 C C . GLY A 1 97 ? 17.672 4.352 -32.952 1.00 92.56 97 GLY A C 1
ATOM 759 O O . GLY A 1 97 ? 18.336 3.794 -33.816 1.00 92.56 97 GLY A O 1
ATOM 760 N N . VAL A 1 98 ? 17.840 4.056 -31.655 1.00 95.94 98 VAL A N 1
ATOM 761 C CA . VAL A 1 98 ? 18.786 3.018 -31.174 1.00 95.94 98 VAL A CA 1
ATOM 762 C C . VAL A 1 98 ? 18.453 1.624 -31.725 1.00 95.94 98 VAL A C 1
ATOM 764 O O . VAL A 1 98 ? 19.336 0.783 -31.869 1.00 95.94 98 VAL A O 1
ATOM 767 N N . PHE A 1 99 ? 17.180 1.382 -32.034 1.00 96.19 99 PHE A N 1
ATOM 768 C CA . PHE A 1 99 ? 16.694 0.142 -32.624 1.00 96.19 99 PHE A CA 1
ATOM 769 C C . PHE A 1 99 ? 16.141 0.419 -34.019 1.00 96.19 99 PHE A C 1
ATOM 771 O O . PHE A 1 99 ? 15.478 1.436 -34.226 1.00 96.19 99 PHE A O 1
ATOM 778 N N . SER A 1 100 ? 16.381 -0.504 -34.953 1.00 96.56 100 SER A N 1
ATOM 779 C CA . SER A 1 100 ? 15.738 -0.479 -36.267 1.00 96.56 100 SER A CA 1
ATOM 780 C C . SER A 1 100 ? 14.224 -0.682 -36.141 1.00 96.56 100 SER A C 1
ATOM 782 O O . SER A 1 100 ? 13.764 -1.338 -35.201 1.00 96.56 100 SER A O 1
ATOM 784 N N . GLU A 1 101 ? 13.445 -0.177 -37.103 1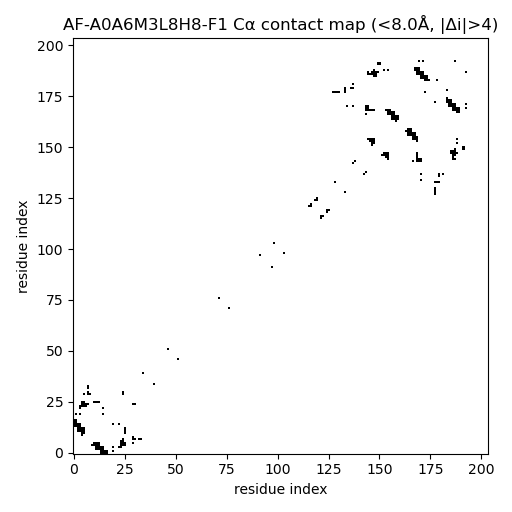.00 97.25 101 GLU A N 1
ATOM 785 C CA . GLU A 1 101 ? 11.983 -0.363 -37.104 1.00 97.25 101 GLU A CA 1
ATOM 786 C C . GLU A 1 101 ? 11.609 -1.852 -37.139 1.00 97.25 101 GLU A C 1
ATOM 788 O O . GLU A 1 101 ? 10.699 -2.282 -36.437 1.00 97.25 101 GLU A O 1
ATOM 793 N N . GLU A 1 102 ? 12.391 -2.673 -37.847 1.00 97.94 102 GLU A N 1
ATOM 794 C CA . GLU A 1 102 ? 12.236 -4.131 -37.845 1.00 97.94 102 GLU A CA 1
ATOM 795 C C . GLU A 1 102 ? 12.387 -4.724 -36.428 1.00 97.94 102 GLU A C 1
ATOM 797 O O . GLU A 1 102 ? 11.615 -5.591 -36.014 1.00 97.94 102 GLU A O 1
ATOM 802 N N . THR A 1 103 ? 13.352 -4.232 -35.642 1.00 97.19 103 THR A N 1
ATOM 803 C CA . THR A 1 103 ? 13.548 -4.669 -34.250 1.00 97.19 103 THR A CA 1
ATOM 804 C C . THR A 1 103 ? 12.394 -4.217 -33.358 1.00 97.19 103 THR A C 1
ATOM 806 O O . THR A 1 103 ? 11.915 -4.992 -32.527 1.00 97.19 103 THR A O 1
ATOM 809 N N . LEU A 1 104 ? 11.913 -2.982 -33.532 1.00 96.75 104 LEU A N 1
ATOM 810 C CA . LEU A 1 104 ? 10.749 -2.476 -32.804 1.00 96.75 104 LEU A CA 1
ATOM 811 C C . LEU A 1 104 ? 9.497 -3.296 -33.122 1.00 96.75 104 LEU A C 1
ATOM 813 O O . LEU A 1 104 ? 8.753 -3.636 -32.200 1.00 96.75 104 LEU A O 1
ATOM 817 N N . GLN A 1 105 ? 9.304 -3.682 -34.385 1.00 97.94 105 GLN A N 1
ATOM 818 C CA . GLN A 1 105 ? 8.188 -4.526 -34.793 1.00 97.94 105 GLN A CA 1
ATOM 819 C C . GLN A 1 105 ? 8.256 -5.906 -34.129 1.00 97.94 105 GLN A C 1
ATOM 821 O O . GLN A 1 105 ? 7.276 -6.335 -33.525 1.00 97.94 105 GLN A O 1
ATOM 826 N N . LYS A 1 106 ? 9.433 -6.545 -34.095 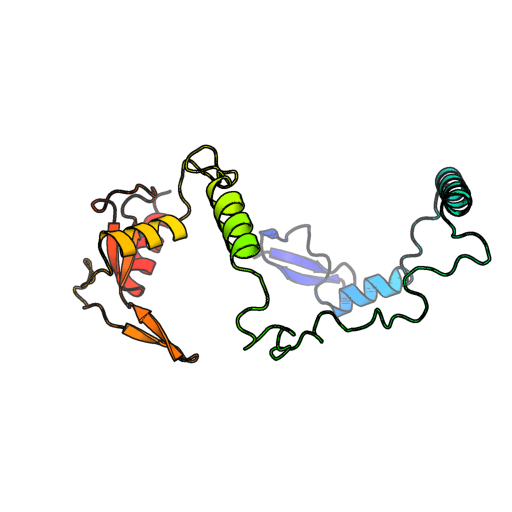1.00 98.06 106 LYS A N 1
ATOM 827 C CA . LYS A 1 106 ? 9.632 -7.817 -33.372 1.00 98.06 106 LYS A CA 1
ATOM 828 C C . LYS A 1 106 ? 9.289 -7.707 -31.882 1.00 98.06 106 LYS A C 1
ATOM 830 O O . LYS A 1 106 ? 8.680 -8.619 -31.327 1.00 98.06 106 LYS A O 1
ATOM 835 N N . ILE A 1 107 ? 9.646 -6.597 -31.225 1.00 97.44 107 ILE A N 1
ATOM 836 C CA . ILE A 1 107 ? 9.305 -6.351 -29.812 1.00 97.44 107 ILE A CA 1
ATOM 837 C C . ILE A 1 107 ? 7.790 -6.169 -29.632 1.00 97.44 107 ILE A C 1
ATOM 839 O O . ILE A 1 107 ? 7.224 -6.726 -28.687 1.00 97.44 107 ILE A O 1
ATOM 843 N N . ARG A 1 108 ? 7.127 -5.413 -30.520 1.00 97.75 108 ARG A N 1
ATOM 844 C CA . ARG A 1 108 ? 5.663 -5.234 -30.510 1.00 97.75 108 ARG A CA 1
ATOM 845 C C . ARG A 1 108 ? 4.953 -6.577 -30.677 1.00 97.75 108 ARG A C 1
ATOM 847 O O . ARG A 1 108 ? 4.111 -6.911 -29.847 1.00 97.75 108 ARG A O 1
ATOM 854 N N . ASP A 1 109 ? 5.357 -7.370 -31.667 1.00 97.50 109 ASP A N 1
ATOM 855 C CA . ASP A 1 109 ? 4.771 -8.681 -31.956 1.00 97.50 109 ASP A CA 1
ATOM 856 C C . ASP A 1 109 ? 4.979 -9.659 -30.796 1.00 97.50 109 ASP A C 1
ATOM 858 O O . ASP A 1 109 ? 4.045 -10.340 -30.373 1.00 97.50 109 ASP A O 1
ATOM 862 N N . ALA A 1 110 ? 6.190 -9.707 -30.231 1.00 97.31 110 ALA A N 1
ATOM 863 C CA . ALA A 1 110 ? 6.483 -10.542 -29.071 1.00 97.31 110 ALA A CA 1
ATOM 864 C C . ALA A 1 110 ? 5.612 -10.159 -27.867 1.00 97.31 110 ALA A C 1
ATOM 866 O O . ALA A 1 110 ? 5.097 -11.038 -27.178 1.00 97.31 110 ALA A O 1
ATOM 867 N N . ARG A 1 111 ? 5.406 -8.858 -27.629 1.00 96.69 111 ARG A N 1
ATOM 868 C CA . ARG A 1 111 ? 4.565 -8.366 -26.532 1.00 96.69 111 ARG A CA 1
ATOM 869 C C . ARG A 1 111 ? 3.077 -8.617 -26.775 1.00 96.69 111 ARG A C 1
ATOM 871 O O . ARG A 1 111 ? 2.375 -8.923 -25.820 1.00 96.69 111 ARG A O 1
ATOM 878 N N . ALA A 1 112 ? 2.607 -8.542 -28.018 1.00 95.81 112 ALA A N 1
ATOM 879 C CA . ALA A 1 112 ? 1.228 -8.874 -28.377 1.00 95.81 112 ALA A CA 1
ATOM 880 C C . ALA A 1 112 ? 0.916 -10.366 -28.169 1.00 95.81 112 ALA A C 1
ATOM 882 O O . ALA A 1 112 ? -0.188 -10.716 -27.763 1.00 95.81 112 ALA A O 1
ATOM 883 N N . ARG A 1 113 ? 1.903 -11.247 -28.389 1.00 96.69 113 ARG A N 1
ATOM 884 C CA . ARG A 1 113 ? 1.778 -12.693 -28.132 1.00 96.69 113 ARG A CA 1
ATOM 885 C C . ARG A 1 113 ? 1.845 -13.065 -26.649 1.00 96.69 113 ARG A C 1
ATOM 887 O O . ARG A 1 113 ? 1.520 -14.197 -26.303 1.00 96.69 113 ARG A O 1
ATOM 894 N N . GLN A 1 114 ? 2.290 -12.165 -25.768 1.00 96.12 114 GLN A N 1
ATOM 895 C CA . GLN A 1 114 ? 2.318 -12.440 -24.332 1.00 96.12 114 GLN A CA 1
ATOM 896 C C . GLN A 1 114 ? 0.895 -12.446 -23.771 1.00 96.12 114 GLN A C 1
ATOM 898 O O . GLN A 1 114 ? 0.293 -11.401 -23.533 1.00 96.12 114 GLN A O 1
ATOM 903 N N . THR A 1 115 ? 0.371 -13.639 -23.507 1.00 95.19 115 THR A N 1
ATOM 904 C CA . THR A 1 115 ? -0.869 -13.817 -22.754 1.00 95.19 115 THR A CA 1
ATOM 905 C C . THR A 1 115 ? -0.556 -13.733 -21.265 1.00 95.19 115 THR A C 1
ATOM 907 O O . THR A 1 115 ? 0.022 -14.654 -20.683 1.00 95.19 115 THR A O 1
ATOM 910 N N . PHE A 1 116 ? -0.916 -12.621 -20.631 1.00 92.56 116 PHE A N 1
ATOM 911 C CA . PHE A 1 116 ? -0.888 -12.535 -19.175 1.00 92.56 116 PHE A CA 1
ATOM 912 C C . PHE A 1 116 ? -2.140 -13.221 -18.625 1.00 92.56 116 PHE A C 1
ATOM 914 O O . PHE A 1 116 ? -3.237 -12.913 -19.099 1.00 92.56 116 PHE A O 1
ATOM 921 N N . PRO A 1 117 ? -2.014 -14.125 -17.639 1.00 93.62 117 PRO A N 1
ATOM 922 C CA . PRO A 1 117 ? -3.187 -14.717 -17.022 1.00 93.62 117 PRO A CA 1
ATOM 923 C C . PRO A 1 117 ? -4.044 -13.601 -16.417 1.00 93.62 117 PRO A C 1
ATOM 925 O O . PRO A 1 117 ? -3.537 -12.713 -15.729 1.00 93.62 117 PRO A O 1
ATOM 928 N N . HIS A 1 118 ? -5.340 -13.619 -16.700 1.00 91.50 118 HIS A N 1
ATOM 929 C CA . HIS A 1 118 ? -6.292 -12.615 -16.239 1.00 91.50 118 HIS A CA 1
ATOM 930 C C . HIS A 1 118 ? -7.410 -13.275 -15.439 1.00 91.50 118 HIS A C 1
ATOM 932 O O . HIS A 1 118 ? -7.670 -14.469 -15.567 1.00 91.50 118 HIS A O 1
ATOM 938 N N . GLY A 1 119 ? -8.123 -12.493 -14.631 1.00 91.12 119 GLY A N 1
ATOM 939 C CA . GLY A 1 119 ? -9.216 -13.036 -13.828 1.00 91.12 119 GLY A CA 1
ATOM 940 C C . GLY A 1 119 ? -8.729 -14.156 -12.904 1.00 91.12 119 GLY A C 1
ATOM 941 O O . GLY A 1 119 ? -7.696 -13.997 -12.252 1.00 91.12 119 GLY A O 1
ATOM 942 N N . LYS A 1 120 ? -9.471 -15.269 -12.870 1.00 93.12 120 LYS A N 1
ATOM 943 C CA . LYS A 1 120 ? -9.233 -16.407 -11.965 1.00 93.12 120 LYS A CA 1
ATOM 944 C C . LYS A 1 120 ? -7.902 -17.121 -12.189 1.00 93.12 120 LYS A C 1
ATOM 946 O O . LYS A 1 120 ? -7.358 -17.673 -11.240 1.00 93.12 120 LYS A O 1
ATOM 951 N N . ASP A 1 121 ? -7.358 -17.042 -13.398 1.00 93.88 121 ASP A N 1
ATOM 952 C CA . ASP A 1 121 ? -6.115 -17.731 -13.756 1.00 93.88 121 ASP A CA 1
ATOM 953 C C . ASP A 1 121 ? -4.866 -16.970 -13.284 1.00 93.88 121 ASP A C 1
ATOM 955 O O . ASP A 1 121 ? -3.752 -17.495 -13.298 1.00 93.88 121 ASP A O 1
ATOM 959 N N . HIS A 1 122 ? -5.019 -15.711 -12.858 1.00 94.62 122 HIS A N 1
ATOM 960 C CA . HIS A 1 122 ? -3.906 -14.915 -12.356 1.00 94.62 122 HIS A CA 1
ATOM 961 C C . HIS A 1 122 ? -3.488 -15.391 -10.958 1.00 94.62 122 HIS A C 1
ATOM 963 O O . HIS A 1 122 ? -4.303 -15.474 -10.047 1.00 94.62 122 HIS A O 1
ATOM 969 N N . TRP A 1 123 ? -2.191 -15.591 -10.725 1.00 90.50 123 TRP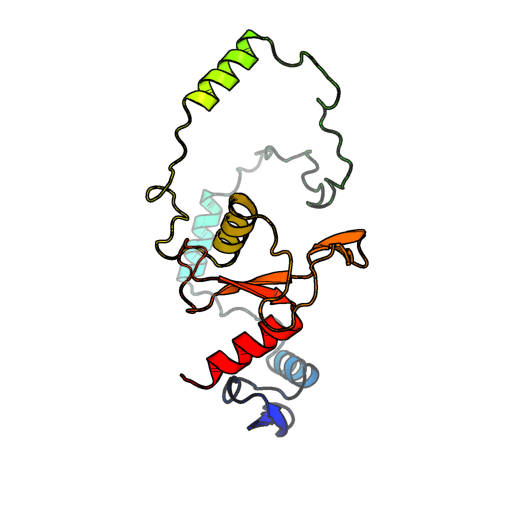 A N 1
ATOM 970 C CA . TRP A 1 123 ? -1.631 -16.111 -9.460 1.00 90.50 123 TRP A CA 1
ATOM 971 C C . TRP A 1 123 ? -1.934 -15.293 -8.184 1.00 90.50 123 TRP A C 1
ATOM 973 O O . TRP A 1 123 ? -1.744 -15.763 -7.066 1.00 90.50 123 TRP A O 1
ATOM 983 N N . HIS A 1 124 ? -2.388 -14.049 -8.338 1.00 87.88 124 HIS A N 1
ATOM 984 C CA . HIS A 1 124 ? -2.768 -13.136 -7.260 1.00 87.88 124 HIS A CA 1
ATOM 985 C C . HIS A 1 124 ? -4.288 -12.958 -7.200 1.00 87.88 124 HIS A C 1
ATOM 987 O O . HIS A 1 124 ? -4.765 -12.119 -6.433 1.00 87.88 124 HIS A O 1
ATOM 993 N N . TRP A 1 125 ? -5.044 -13.697 -8.019 1.00 89.25 125 TRP A N 1
ATOM 994 C CA . TRP A 1 125 ? -6.490 -13.750 -7.921 1.00 89.25 125 TRP A CA 1
ATOM 995 C C . TRP A 1 125 ? -6.895 -14.243 -6.537 1.00 89.25 125 TRP A C 1
ATOM 997 O O . TRP A 1 125 ? -6.292 -15.150 -5.963 1.00 89.25 125 TRP A O 1
ATOM 1007 N N . LYS A 1 126 ? -7.921 -13.600 -5.994 1.00 88.69 126 LYS A N 1
ATOM 1008 C CA . LYS A 1 126 ? -8.573 -13.975 -4.747 1.00 88.69 126 LYS A CA 1
ATOM 1009 C C . LYS A 1 126 ? -10.066 -13.818 -4.968 1.00 88.69 126 LYS A C 1
ATOM 1011 O O . LYS A 1 126 ? -10.479 -12.804 -5.530 1.00 88.69 126 LYS A O 1
ATOM 1016 N N . ASP A 1 127 ? -10.855 -14.776 -4.493 1.00 90.88 127 ASP A N 1
ATOM 1017 C CA . ASP A 1 127 ? -12.318 -14.700 -4.606 1.00 90.88 127 ASP A CA 1
ATOM 1018 C C . ASP A 1 127 ? -12.878 -13.511 -3.823 1.00 90.88 127 ASP A C 1
ATOM 1020 O O . ASP A 1 127 ? -13.792 -12.828 -4.281 1.00 90.88 127 ASP A O 1
ATOM 1024 N N . VAL A 1 128 ? -12.260 -13.205 -2.678 1.00 90.19 128 VAL A N 1
ATOM 1025 C CA . VAL A 1 128 ? -12.516 -11.971 -1.936 1.00 90.19 128 VAL A CA 1
ATOM 1026 C C . VAL A 1 128 ? -11.470 -10.929 -2.340 1.00 90.19 128 VAL A C 1
ATOM 1028 O O . VAL A 1 128 ? -10.281 -11.103 -2.037 1.00 90.19 128 VAL A O 1
ATOM 1031 N N . PRO A 1 129 ? -11.869 -9.837 -3.015 1.00 90.81 129 PRO A N 1
ATOM 1032 C CA . PRO A 1 129 ? -10.934 -8.794 -3.401 1.00 90.81 129 PRO A CA 1
ATOM 1033 C C . PRO A 1 129 ? -10.347 -8.109 -2.162 1.00 90.81 129 PRO A C 1
ATOM 1035 O O . PRO A 1 129 ? -11.001 -7.950 -1.131 1.00 90.81 129 PRO A O 1
ATOM 1038 N N . ALA A 1 130 ? -9.096 -7.664 -2.266 1.00 91.44 130 ALA A N 1
ATOM 1039 C CA . ALA A 1 130 ? -8.491 -6.845 -1.222 1.00 91.44 130 ALA A CA 1
ATOM 1040 C C . ALA A 1 130 ? -9.213 -5.490 -1.108 1.00 91.44 130 ALA A C 1
ATOM 1042 O O . ALA A 1 130 ? -9.590 -4.912 -2.129 1.00 91.44 130 ALA A O 1
ATOM 1043 N N . TYR A 1 131 ? -9.307 -4.949 0.112 1.00 91.81 131 TYR A N 1
ATOM 1044 C CA . TYR A 1 131 ? -9.846 -3.611 0.416 1.00 91.81 131 TYR A CA 1
ATOM 1045 C C . TYR A 1 131 ? -9.398 -2.555 -0.607 1.00 91.81 131 TYR A C 1
ATOM 1047 O O . TYR A 1 131 ? -10.209 -1.935 -1.286 1.00 91.81 131 TYR A O 1
ATOM 1055 N N . SER A 1 132 ? -8.085 -2.443 -0.824 1.00 93.62 132 SER A N 1
ATOM 1056 C CA . SER A 1 132 ? -7.506 -1.455 -1.738 1.00 93.62 132 SER A CA 1
ATOM 1057 C C . SER A 1 132 ? -7.930 -1.633 -3.200 1.00 93.62 132 SER A C 1
ATOM 1059 O O . SER A 1 132 ? -8.009 -0.647 -3.932 1.00 93.62 132 SER A O 1
ATOM 1061 N N . ALA A 1 133 ? -8.203 -2.863 -3.642 1.00 93.56 133 ALA A N 1
ATOM 1062 C CA . ALA A 1 133 ? -8.681 -3.134 -4.995 1.00 93.56 133 ALA A CA 1
ATOM 1063 C C . ALA A 1 133 ? -10.138 -2.687 -5.167 1.00 93.56 133 ALA A C 1
ATOM 1065 O O . ALA A 1 133 ? -10.482 -2.114 -6.199 1.00 93.56 133 ALA A O 1
ATOM 1066 N N . VAL A 1 134 ? -10.969 -2.898 -4.145 1.00 95.06 134 VAL A N 1
ATOM 1067 C CA . VAL A 1 134 ? -12.365 -2.449 -4.133 1.00 95.06 134 VAL A CA 1
ATOM 1068 C C . VAL A 1 134 ? -12.466 -0.930 -4.095 1.00 95.06 134 VAL A C 1
ATOM 1070 O O . VAL A 1 134 ? -13.205 -0.368 -4.895 1.00 95.06 134 VAL A O 1
ATOM 1073 N N . HIS A 1 135 ? -11.675 -0.248 -3.263 1.00 94.56 135 HIS A N 1
ATOM 1074 C CA . HIS A 1 135 ? -11.649 1.220 -3.242 1.00 94.56 135 HIS A CA 1
ATOM 1075 C C . HIS A 1 135 ? -11.230 1.822 -4.576 1.00 94.56 135 HIS A C 1
ATOM 1077 O O . HIS A 1 135 ? -11.867 2.757 -5.052 1.00 94.56 135 HIS A O 1
ATOM 1083 N N . LYS A 1 136 ? -10.193 1.268 -5.215 1.00 95.62 136 LYS A N 1
ATOM 1084 C CA . LYS A 1 136 ? -9.776 1.712 -6.553 1.00 95.62 136 LYS A CA 1
ATOM 1085 C C . LYS A 1 136 ? -10.871 1.495 -7.592 1.00 95.62 136 LYS A C 1
ATOM 1087 O O . LYS A 1 136 ? -11.070 2.358 -8.438 1.00 95.62 136 LYS A O 1
ATOM 1092 N N . TRP A 1 137 ? -11.563 0.358 -7.528 1.00 96.06 137 TRP A N 1
ATOM 1093 C CA . TRP A 1 137 ? -12.691 0.072 -8.409 1.00 96.06 137 TRP A CA 1
ATOM 1094 C C . TRP A 1 137 ? -13.839 1.069 -8.190 1.00 96.06 137 TRP A C 1
ATOM 1096 O O . TRP A 1 137 ? -14.295 1.663 -9.157 1.00 96.06 137 TRP A O 1
ATOM 1106 N N . LEU A 1 138 ? -14.228 1.348 -6.941 1.00 97.75 138 LEU A N 1
ATOM 1107 C CA . LEU A 1 138 ? -15.279 2.325 -6.629 1.00 97.75 138 LEU A CA 1
ATOM 1108 C C . LEU A 1 138 ? -14.948 3.728 -7.139 1.00 97.75 138 LEU A C 1
ATOM 1110 O O . LEU A 1 138 ? -15.796 4.364 -7.750 1.00 97.75 138 LEU A O 1
ATOM 1114 N N . VAL A 1 139 ? -13.714 4.197 -6.928 1.00 97.25 139 VAL A N 1
ATOM 1115 C CA . VAL A 1 139 ? -13.277 5.511 -7.426 1.00 97.25 139 VAL A CA 1
ATOM 1116 C C . VAL A 1 139 ? -13.255 5.552 -8.952 1.00 97.25 139 VAL A C 1
ATOM 1118 O O . VAL A 1 139 ? -13.575 6.579 -9.539 1.00 97.25 139 VAL A O 1
ATOM 1121 N N . LYS A 1 140 ? -12.901 4.444 -9.609 1.00 96.69 140 LYS A N 1
ATOM 1122 C CA . LYS A 1 140 ? -12.897 4.364 -11.071 1.00 96.69 140 LYS A CA 1
ATOM 1123 C C . LYS A 1 140 ? -14.312 4.412 -11.659 1.00 96.69 140 LYS A C 1
ATOM 1125 O O . LYS A 1 140 ? -14.517 5.129 -12.628 1.00 96.69 140 LYS A O 1
ATOM 1130 N N . GLU A 1 141 ? -15.249 3.650 -11.099 1.00 97.62 141 GLU A N 1
AT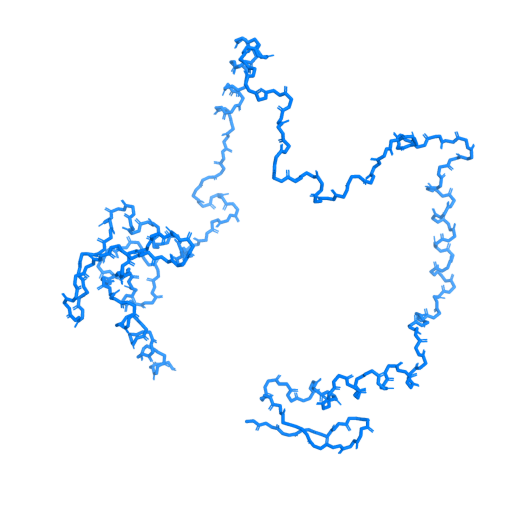OM 1131 C CA . GLU A 1 141 ? -16.609 3.522 -11.647 1.00 97.62 141 GLU A CA 1
ATOM 1132 C C . GLU A 1 141 ? -17.542 4.660 -11.213 1.00 97.62 141 GLU A C 1
ATOM 1134 O O . GLU A 1 141 ? -18.381 5.102 -11.989 1.00 97.62 141 GLU A O 1
ATOM 1139 N N . TYR A 1 142 ? -17.404 5.144 -9.976 1.00 97.69 142 TYR A N 1
ATOM 1140 C CA . TYR A 1 142 ? -18.339 6.103 -9.372 1.00 97.69 142 TYR A CA 1
ATOM 1141 C C . TYR A 1 142 ? -17.685 7.423 -8.960 1.00 97.69 142 TYR A C 1
ATOM 1143 O O . TYR A 1 142 ? -18.361 8.304 -8.431 1.00 97.69 142 TYR A O 1
ATOM 1151 N N . GLY A 1 143 ? -16.376 7.573 -9.166 1.00 97.94 143 GLY A N 1
ATOM 1152 C CA . GLY A 1 143 ? -15.641 8.739 -8.699 1.00 97.94 143 GLY A CA 1
ATOM 1153 C C . GLY A 1 143 ? -15.511 8.795 -7.176 1.00 97.94 143 GLY A C 1
ATOM 1154 O O . GLY A 1 143 ? -15.709 7.818 -6.442 1.00 97.94 143 GLY A O 1
ATOM 1155 N N . ASN A 1 144 ? -15.138 9.977 -6.694 1.00 98.06 144 ASN A N 1
ATOM 1156 C CA . ASN A 1 144 ? -15.067 10.252 -5.268 1.00 98.06 144 ASN A CA 1
ATOM 1157 C C . ASN A 1 144 ? -16.449 10.666 -4.728 1.00 98.06 144 ASN A C 1
ATOM 1159 O O . ASN A 1 144 ? -17.158 11.426 -5.397 1.00 98.06 144 ASN A O 1
ATOM 1163 N N . PRO A 1 145 ? -16.832 10.219 -3.517 1.00 98.00 145 PRO A N 1
ATOM 1164 C CA . PRO A 1 145 ? -18.087 10.633 -2.899 1.00 98.00 145 PRO A CA 1
ATOM 1165 C C . PRO A 1 145 ? -18.072 12.141 -2.620 1.00 98.00 145 PRO A C 1
ATOM 1167 O O . PRO A 1 145 ? -17.110 12.657 -2.050 1.00 98.00 145 PRO A O 1
ATOM 1170 N N . GLN A 1 146 ? -19.139 12.834 -3.022 1.00 98.31 146 GLN A N 1
ATOM 1171 C CA . GLN A 1 146 ? -19.233 14.298 -2.937 1.00 98.31 146 GLN A CA 1
ATOM 1172 C C . GLN A 1 146 ? -19.598 14.801 -1.539 1.00 98.31 146 GLN A C 1
ATOM 1174 O O . GLN A 1 146 ? -19.223 15.905 -1.176 1.00 98.31 146 GLN A O 1
ATOM 1179 N N . PHE A 1 147 ? -20.304 14.001 -0.742 1.00 98.31 147 PHE A N 1
ATOM 1180 C CA . PHE A 1 147 ? -20.732 14.372 0.604 1.00 98.31 147 PHE A CA 1
ATOM 1181 C C . PHE A 1 147 ? -20.696 13.168 1.542 1.00 98.31 147 PHE A C 1
ATOM 1183 O O . PHE A 1 147 ? -20.758 12.010 1.119 1.00 98.31 147 PHE A O 1
ATOM 1190 N N . CYS A 1 148 ? -20.562 13.451 2.836 1.00 98.38 148 CYS A N 1
ATOM 1191 C CA . CYS A 1 148 ? -20.609 12.443 3.878 1.00 98.38 148 CYS A CA 1
ATOM 1192 C C . CYS A 1 148 ? -22.071 12.098 4.161 1.00 98.38 148 CYS A C 1
ATOM 1194 O O . CYS A 1 148 ? -22.804 12.933 4.684 1.00 98.38 148 CYS A O 1
ATOM 1196 N N . GLU A 1 149 ? -22.484 10.859 3.904 1.00 98.06 149 GLU A N 1
ATOM 1197 C CA . GLU A 1 149 ? -23.871 10.410 4.095 1.00 98.06 149 GLU A CA 1
ATOM 1198 C C . GLU A 1 149 ? -24.326 10.472 5.573 1.00 98.06 149 GLU A C 1
ATOM 1200 O O . GLU A 1 149 ? -25.518 10.400 5.848 1.00 98.06 149 GLU A O 1
ATOM 1205 N N . PHE A 1 150 ? -23.404 10.624 6.536 1.00 97.44 150 PHE A N 1
ATOM 1206 C CA . PHE A 1 150 ? -23.725 10.685 7.973 1.00 97.44 150 PHE A CA 1
ATOM 1207 C C . PHE A 1 150 ? -23.777 12.098 8.554 1.00 97.44 150 PHE A C 1
ATOM 1209 O O . PHE A 1 150 ? -24.528 12.338 9.493 1.00 97.44 150 PHE A O 1
ATOM 1216 N N . CYS A 1 151 ? -22.936 13.014 8.072 1.00 97.88 151 CYS A N 1
ATOM 1217 C CA . CYS A 1 151 ? -22.848 14.364 8.638 1.00 97.88 151 CYS A CA 1
ATOM 1218 C C . CYS A 1 151 ? -23.029 15.488 7.616 1.00 97.88 151 CYS A C 1
ATOM 1220 O O . CYS A 1 151 ? -22.950 16.648 7.998 1.00 97.88 151 CYS A O 1
ATOM 1222 N N . GLY A 1 152 ? -23.223 15.168 6.335 1.00 97.69 152 GLY A N 1
ATOM 1223 C CA . GLY A 1 152 ? -23.471 16.141 5.270 1.00 97.69 152 GLY A CA 1
ATOM 1224 C C . GLY A 1 152 ? -22.260 16.965 4.826 1.00 97.69 152 GLY A C 1
ATOM 1225 O O . GLY A 1 152 ? -22.392 17.744 3.895 1.00 97.69 152 GLY A O 1
ATOM 1226 N N . ILE A 1 153 ? -21.083 16.803 5.446 1.00 97.94 153 ILE A N 1
ATOM 1227 C CA . ILE A 1 153 ? -19.866 17.535 5.047 1.00 97.94 153 ILE A CA 1
ATOM 1228 C C . ILE A 1 153 ? -19.516 17.215 3.590 1.00 97.94 153 ILE A C 1
ATOM 1230 O O . ILE A 1 153 ? -19.478 16.040 3.221 1.00 97.94 153 ILE A O 1
ATOM 1234 N N . GLU A 1 154 ? -19.221 18.251 2.808 1.00 98.44 154 GLU A N 1
ATOM 1235 C CA . GLU A 1 154 ? -18.799 18.151 1.411 1.00 98.44 154 GLU A CA 1
ATOM 1236 C C . GLU A 1 154 ? -17.343 17.685 1.262 1.00 98.44 154 GLU A C 1
ATOM 1238 O O . GLU A 1 154 ? -16.484 17.881 2.129 1.00 98.44 154 GLU A O 1
ATOM 1243 N N . GLY A 1 155 ? -17.079 17.001 0.154 1.00 97.75 155 GLY A N 1
ATOM 1244 C CA . GLY A 1 155 ? -15.778 16.461 -0.193 1.00 97.75 155 GLY A CA 1
ATOM 1245 C C . GLY A 1 155 ? -14.896 17.524 -0.823 1.00 97.75 155 GLY A C 1
ATOM 1246 O O . GLY A 1 155 ? -15.317 18.256 -1.710 1.00 97.75 155 GLY A O 1
ATOM 1247 N N . GLU A 1 156 ? -13.644 17.580 -0.386 1.00 98.19 156 GLU A N 1
ATOM 1248 C CA . GLU A 1 156 ? -12.652 18.512 -0.907 1.00 98.19 156 GLU A CA 1
ATOM 1249 C C . GLU A 1 156 ? -11.280 17.837 -0.992 1.00 98.19 156 GLU A C 1
ATOM 1251 O O . GLU A 1 156 ? -10.988 16.864 -0.286 1.00 98.19 156 GLU A O 1
ATOM 1256 N N . TYR A 1 157 ? -10.411 18.355 -1.861 1.00 98.25 157 TYR A N 1
ATOM 1257 C CA . TYR A 1 157 ? -9.008 17.951 -1.891 1.00 98.25 157 TYR A CA 1
ATOM 1258 C C . TYR A 1 157 ? -8.215 18.724 -0.837 1.00 98.25 157 TYR A C 1
ATOM 1260 O O . TYR A 1 157 ? -8.146 19.948 -0.882 1.00 98.25 157 TYR A O 1
ATOM 1268 N N . LYS A 1 158 ? -7.543 18.003 0.064 1.00 97.94 158 LYS A N 1
ATOM 1269 C CA . LYS A 1 158 ? -6.578 18.561 1.021 1.00 97.94 158 LYS A CA 1
ATOM 1270 C C . LYS A 1 158 ? -5.158 18.190 0.651 1.00 97.94 158 LYS A C 1
ATOM 1272 O O . LYS A 1 158 ? -4.912 17.110 0.123 1.00 97.94 158 LYS A O 1
ATOM 1277 N N . GLU A 1 159 ? -4.222 19.072 0.966 1.00 98.12 159 GLU A N 1
ATOM 1278 C CA . GLU A 1 159 ? -2.795 18.863 0.738 1.00 98.12 159 GLU A CA 1
ATOM 1279 C C . GLU A 1 159 ? -2.106 18.364 2.015 1.00 98.12 159 GLU A C 1
ATOM 1281 O O . GLU A 1 159 ? -2.421 18.784 3.131 1.00 98.12 159 GLU A O 1
ATOM 1286 N N . ARG A 1 160 ? -1.185 17.413 1.865 1.00 96.38 160 ARG A N 1
ATOM 1287 C CA . ARG A 1 160 ? -0.333 16.902 2.943 1.00 96.38 160 ARG A CA 1
ATOM 1288 C C . ARG A 1 160 ? 0.976 17.687 3.007 1.00 96.38 160 ARG A C 1
ATOM 1290 O O . ARG A 1 160 ? 1.335 18.413 2.090 1.00 96.38 160 ARG A O 1
ATOM 1297 N N . LYS A 1 161 ? 1.753 17.470 4.074 1.00 96.81 161 LYS A N 1
ATOM 1298 C CA . LYS A 1 161 ? 3.075 18.103 4.264 1.00 96.81 161 LYS A CA 1
ATOM 1299 C C . LYS A 1 161 ? 4.085 17.802 3.147 1.00 96.81 161 LYS A C 1
ATOM 1301 O O . LYS A 1 161 ? 5.046 18.541 2.999 1.00 96.81 161 LYS A O 1
ATOM 1306 N N . ASP A 1 162 ? 3.896 16.710 2.408 1.00 96.19 162 ASP A N 1
ATOM 1307 C CA . ASP A 1 162 ? 4.732 16.309 1.271 1.00 96.19 162 ASP A CA 1
ATOM 1308 C C . ASP A 1 162 ? 4.229 16.854 -0.082 1.00 96.19 162 ASP A C 1
ATOM 1310 O O . ASP A 1 162 ? 4.762 16.478 -1.123 1.00 96.19 162 ASP A O 1
ATOM 1314 N N . GLY A 1 163 ? 3.195 17.705 -0.076 1.00 97.38 163 GLY A N 1
ATOM 1315 C CA . GLY A 1 163 ? 2.555 18.261 -1.270 1.00 97.38 163 GLY A CA 1
ATOM 1316 C C . GLY A 1 163 ? 1.541 17.329 -1.944 1.00 97.38 163 GLY A C 1
ATOM 1317 O O . GLY A 1 163 ? 0.917 17.694 -2.941 1.00 97.38 163 GLY A O 1
ATOM 1318 N N . SER A 1 164 ? 1.344 16.106 -1.436 1.00 97.00 164 SER A N 1
ATOM 1319 C CA . SER A 1 164 ? 0.366 15.184 -2.018 1.00 97.00 164 SER A CA 1
ATOM 1320 C C . SER A 1 164 ? -1.066 15.581 -1.653 1.00 97.00 164 SER A C 1
ATOM 1322 O O . SER A 1 164 ? -1.368 15.910 -0.504 1.00 97.00 164 SER A O 1
ATOM 1324 N N . LYS A 1 165 ? -1.974 15.532 -2.634 1.00 97.75 165 LYS A N 1
ATOM 1325 C CA . LYS A 1 165 ? -3.400 15.815 -2.429 1.00 97.75 165 LYS A CA 1
ATOM 1326 C C . LYS A 1 165 ? -4.173 14.539 -2.097 1.00 97.75 165 LYS A C 1
ATOM 1328 O O . LYS A 1 165 ? -3.916 13.485 -2.678 1.00 97.75 165 LYS A O 1
ATOM 1333 N N . PHE A 1 166 ? -5.142 14.629 -1.192 1.00 97.06 166 PHE A N 1
ATOM 1334 C CA . PHE A 1 166 ? -6.063 13.544 -0.855 1.00 97.06 166 PHE A CA 1
ATOM 1335 C C . PHE A 1 166 ? -7.497 14.063 -0.735 1.00 97.06 166 PHE A C 1
ATOM 1337 O O . PHE A 1 166 ? -7.711 15.206 -0.343 1.00 97.06 166 PHE A O 1
ATOM 1344 N N . TRP A 1 167 ? -8.470 13.225 -1.086 1.00 97.94 167 TRP A N 1
ATOM 1345 C CA . TRP A 1 167 ? -9.889 13.551 -0.963 1.00 97.94 167 TRP A CA 1
ATOM 1346 C C . TRP A 1 167 ? -10.372 13.288 0.471 1.00 97.94 167 TRP A C 1
ATOM 1348 O O . TRP A 1 167 ? -9.974 12.295 1.080 1.00 97.94 167 TRP A O 1
ATOM 1358 N N . THR A 1 168 ? -11.190 14.178 1.038 1.00 97.94 168 THR A N 1
ATOM 1359 C CA . THR A 1 168 ? -11.589 14.125 2.462 1.00 97.94 168 THR A CA 1
ATOM 1360 C C . THR A 1 168 ? -12.642 13.072 2.804 1.00 97.94 168 THR A C 1
ATOM 1362 O O . THR A 1 168 ? -12.823 12.758 3.987 1.00 97.94 168 THR A O 1
ATOM 1365 N N . ILE A 1 169 ? -13.338 12.536 1.801 1.00 98.31 169 ILE A N 1
ATOM 1366 C CA . ILE A 1 169 ? -14.436 11.580 1.977 1.00 98.31 169 ILE A CA 1
ATOM 1367 C C . ILE A 1 169 ? -14.060 10.249 1.343 1.00 98.31 169 ILE A C 1
ATOM 1369 O O . ILE A 1 169 ? -13.707 10.163 0.177 1.00 98.31 169 ILE A O 1
ATOM 1373 N N . GLU A 1 170 ? -14.148 9.172 2.097 1.00 97.62 170 GLU A N 1
ATOM 1374 C CA . GLU A 1 170 ? -13.770 7.851 1.623 1.00 97.62 170 GLU A CA 1
ATOM 1375 C C . GLU A 1 170 ? -15.010 6.985 1.441 1.00 97.62 170 GLU A C 1
ATOM 1377 O O . GLU A 1 170 ? -16.008 7.120 2.151 1.00 97.62 170 GLU A O 1
ATOM 1382 N N . TRP A 1 171 ? -14.945 6.057 0.490 1.00 97.81 171 TRP A N 1
ATOM 1383 C CA . TRP A 1 171 ? -15.915 4.974 0.441 1.00 97.81 171 TRP A CA 1
ATOM 1384 C C . TRP A 1 171 ? -15.745 4.085 1.680 1.00 97.81 171 TRP A C 1
ATOM 1386 O O . TRP A 1 171 ? -14.639 3.650 1.985 1.00 97.81 171 TRP A O 1
ATOM 1396 N N . SER A 1 172 ? -16.827 3.776 2.382 1.00 96.44 172 SER A N 1
ATOM 1397 C CA . SER A 1 172 ? -16.845 2.879 3.539 1.00 96.44 172 SER A CA 1
ATOM 1398 C C . SER A 1 172 ? -17.831 1.742 3.306 1.00 96.44 172 SER A C 1
ATOM 1400 O O . SER A 1 172 ? -18.886 1.949 2.716 1.00 96.44 172 SER A O 1
ATOM 1402 N N . ASN A 1 173 ? -17.488 0.528 3.724 1.00 95.19 173 ASN A N 1
ATOM 1403 C CA . ASN A 1 173 ? -18.293 -0.662 3.461 1.00 95.19 173 ASN A CA 1
ATOM 1404 C C . ASN A 1 173 ? -19.407 -0.823 4.503 1.00 95.19 173 ASN A C 1
ATOM 1406 O O . ASN A 1 173 ? -19.112 -0.957 5.684 1.00 95.19 173 ASN A O 1
ATOM 1410 N N . LYS A 1 174 ? -20.669 -0.915 4.067 1.00 94.50 174 LYS A N 1
ATOM 1411 C CA . LYS A 1 174 ? -21.837 -1.071 4.957 1.00 94.50 174 LYS A CA 1
ATOM 1412 C C . LYS A 1 174 ? -21.902 -2.428 5.657 1.00 94.50 174 LYS A C 1
ATOM 1414 O O . LYS A 1 174 ? -22.393 -2.550 6.772 1.00 94.50 174 LYS A O 1
ATOM 1419 N N . THR A 1 175 ? -21.485 -3.471 4.951 1.00 90.12 175 THR A N 1
ATOM 1420 C CA . THR A 1 175 ? -21.759 -4.869 5.329 1.00 90.12 175 THR A CA 1
ATOM 1421 C C . THR A 1 175 ? -20.533 -5.598 5.865 1.00 90.12 175 THR A C 1
ATOM 1423 O O . THR A 1 175 ? -20.641 -6.716 6.359 1.00 90.12 175 THR A O 1
ATOM 1426 N N . GLY A 1 176 ? -19.346 -5.005 5.716 1.00 86.69 176 GLY A N 1
ATOM 1427 C CA . GLY A 1 176 ? -18.068 -5.672 5.971 1.00 86.69 176 GLY A CA 1
ATOM 1428 C C . GLY A 1 176 ? -17.673 -6.702 4.902 1.00 86.69 176 GLY A C 1
ATOM 1429 O O . GLY A 1 176 ? -16.579 -7.258 4.976 1.00 86.69 176 GLY A O 1
ATOM 1430 N N . GLN A 1 177 ? -18.517 -6.940 3.891 1.00 88.75 177 GLN A N 1
ATOM 1431 C CA . GLN A 1 177 ? -18.213 -7.798 2.745 1.00 88.75 177 GLN A CA 1
ATOM 1432 C C . GLN A 1 177 ? -17.794 -6.940 1.553 1.00 88.75 177 GLN A C 1
ATOM 1434 O O . GLN A 1 177 ? -18.521 -6.036 1.149 1.00 88.75 177 GLN A O 1
ATOM 1439 N N . TYR A 1 178 ? -16.610 -7.176 0.991 1.00 90.75 178 TYR A N 1
ATOM 1440 C CA . TYR A 1 178 ? -16.050 -6.379 -0.111 1.00 90.75 178 TYR A CA 1
ATOM 1441 C C . TYR A 1 178 ? -16.684 -6.725 -1.474 1.00 90.75 178 TYR A C 1
ATOM 1443 O O . TYR A 1 178 ? -15.996 -7.110 -2.419 1.00 90.75 178 TYR A O 1
ATOM 1451 N N . ILE A 1 179 ? -18.011 -6.611 -1.564 1.00 92.50 179 ILE A N 1
ATOM 1452 C CA . ILE A 1 179 ? -18.814 -6.859 -2.769 1.00 92.50 179 ILE A CA 1
ATOM 1453 C C . ILE A 1 179 ? -18.668 -5.672 -3.722 1.00 92.50 179 ILE A C 1
ATOM 1455 O O . ILE A 1 179 ? -18.677 -4.525 -3.286 1.00 92.50 179 ILE A O 1
ATOM 1459 N N . LYS A 1 180 ? -18.558 -5.913 -5.029 1.00 92.75 180 LYS A N 1
ATOM 1460 C CA . LYS A 1 180 ? -18.507 -4.851 -6.048 1.00 92.75 180 LYS A CA 1
ATOM 1461 C C . LYS A 1 180 ? -19.907 -4.342 -6.422 1.00 92.75 180 LYS A C 1
ATOM 1463 O O . LYS A 1 180 ? -20.315 -4.434 -7.571 1.00 92.75 180 LYS A O 1
ATOM 1468 N N . ASP A 1 181 ? -20.638 -3.814 -5.447 1.00 94.69 181 ASP A N 1
ATOM 1469 C CA . ASP A 1 181 ? -21.931 -3.151 -5.655 1.00 94.69 181 ASP A CA 1
ATOM 1470 C C . ASP A 1 181 ? -21.958 -1.840 -4.861 1.00 94.69 181 ASP A C 1
ATOM 1472 O O . ASP A 1 181 ? -21.741 -1.828 -3.648 1.00 94.69 181 ASP A O 1
ATOM 1476 N N . ARG A 1 182 ? -22.238 -0.725 -5.546 1.00 96.06 182 ARG A N 1
ATOM 1477 C CA . ARG A 1 182 ? -22.307 0.622 -4.966 1.00 96.06 182 ARG A CA 1
ATOM 1478 C C . ARG A 1 182 ? -23.245 0.710 -3.762 1.00 96.06 182 ARG A C 1
ATOM 1480 O O . ARG A 1 182 ? -22.942 1.472 -2.841 1.00 96.06 182 ARG A O 1
ATOM 1487 N N . LYS A 1 183 ? -24.345 -0.052 -3.735 1.00 96.75 183 LYS A N 1
ATOM 1488 C CA . LYS A 1 183 ? -25.339 -0.026 -2.643 1.00 96.75 183 LYS A CA 1
ATOM 1489 C C . LYS A 1 183 ? -24.749 -0.452 -1.297 1.00 96.75 183 LYS A C 1
ATOM 1491 O O . LYS A 1 183 ? -25.226 -0.004 -0.254 1.00 96.75 183 LYS A O 1
ATOM 1496 N N . HIS A 1 184 ? -23.674 -1.239 -1.328 1.00 96.19 184 HIS A N 1
ATOM 1497 C CA . HIS A 1 184 ? -22.941 -1.721 -0.158 1.00 96.19 184 HIS A CA 1
ATOM 1498 C C . HIS A 1 184 ? -21.881 -0.741 0.358 1.00 96.19 184 HIS A C 1
ATOM 1500 O O . HIS A 1 184 ? -21.116 -1.106 1.254 1.00 96.19 184 HIS A O 1
ATOM 1506 N N . TYR A 1 185 ? -21.847 0.504 -0.135 1.00 97.38 185 TYR A N 1
ATOM 1507 C CA . TYR A 1 185 ? -20.905 1.521 0.338 1.00 97.38 185 TYR A CA 1
ATOM 1508 C C . TYR A 1 185 ? -21.592 2.822 0.756 1.00 97.38 185 TYR A C 1
ATOM 1510 O O . TYR A 1 185 ? -22.586 3.235 0.163 1.00 97.38 185 TYR A O 1
ATOM 1518 N N . PHE A 1 186 ? -21.053 3.466 1.783 1.00 97.81 186 PHE A N 1
ATOM 1519 C CA . PHE A 1 186 ? -21.356 4.841 2.174 1.00 97.81 186 PHE A CA 1
ATOM 1520 C C . PHE A 1 186 ? -20.209 5.749 1.723 1.00 97.81 186 PHE A C 1
ATOM 1522 O O . PHE A 1 186 ? -19.050 5.345 1.810 1.00 97.81 186 PHE A O 1
ATOM 1529 N N . GLY A 1 187 ? -20.490 6.975 1.289 1.00 98.06 187 GLY A N 1
ATOM 1530 C CA . GLY A 1 187 ? -19.472 8.029 1.293 1.00 98.06 187 GLY A CA 1
ATOM 1531 C C . GLY A 1 187 ? -19.351 8.610 2.700 1.00 98.06 187 GLY A C 1
ATOM 1532 O O . GLY A 1 187 ? -20.306 9.219 3.167 1.00 98.06 187 GLY A O 1
ATOM 1533 N N . LEU A 1 188 ? -18.230 8.421 3.404 1.00 98.06 188 LEU A N 1
ATOM 1534 C CA . LEU A 1 188 ? -18.044 8.912 4.778 1.00 98.06 188 LEU A CA 1
ATOM 1535 C C . LEU A 1 188 ? -16.770 9.744 4.922 1.00 98.06 188 LEU A C 1
ATOM 1537 O O . LEU A 1 188 ? -15.710 9.380 4.421 1.00 98.06 188 LEU A O 1
ATOM 1541 N N . CYS A 1 189 ? -16.836 10.842 5.675 1.00 98.06 189 CYS A N 1
ATOM 1542 C CA . CYS A 1 189 ? -15.626 11.544 6.097 1.00 98.06 189 CYS A CA 1
ATOM 1543 C C . CYS A 1 189 ? -14.812 10.666 7.063 1.00 98.06 189 CYS A C 1
ATOM 1545 O O . CYS A 1 189 ? -15.373 9.821 7.766 1.00 98.06 189 CYS A O 1
ATOM 1547 N N . ALA A 1 190 ? -13.502 10.903 7.166 1.00 96.44 190 ALA A N 1
ATOM 1548 C CA . ALA A 1 190 ? -12.608 10.082 7.992 1.00 96.44 190 ALA A CA 1
ATOM 1549 C C . ALA A 1 190 ? -13.091 9.904 9.451 1.00 96.44 190 ALA A C 1
ATOM 1551 O O . ALA A 1 190 ? -12.993 8.815 10.015 1.00 96.44 190 ALA A O 1
ATOM 1552 N N . LYS A 1 191 ? -13.669 10.947 10.068 1.00 96.88 191 LYS A N 1
ATOM 1553 C CA . LYS A 1 191 ? -14.204 10.879 11.441 1.00 96.88 191 LYS A CA 1
ATOM 1554 C C . LYS A 1 191 ? -15.418 9.948 11.542 1.00 96.88 191 LYS A C 1
ATOM 1556 O O . LYS A 1 191 ? -15.461 9.104 12.437 1.00 96.88 191 LYS A O 1
ATOM 1561 N N . CYS A 1 192 ? -16.390 10.096 10.641 1.00 97.56 192 CYS A N 1
ATOM 1562 C CA . CYS A 1 192 ? -17.572 9.233 10.591 1.00 97.56 192 CYS A CA 1
ATOM 1563 C C . CYS A 1 192 ? -17.187 7.793 10.247 1.00 97.56 192 CYS A C 1
ATOM 1565 O O . CYS A 1 192 ? -17.706 6.876 10.874 1.00 97.56 192 CYS A O 1
ATOM 1567 N N . HIS A 1 193 ? -16.226 7.608 9.341 1.00 96.06 193 HIS A N 1
ATOM 1568 C CA . HIS A 1 193 ? -15.699 6.301 8.966 1.00 96.06 193 HIS A CA 1
ATOM 1569 C C . HIS A 1 193 ? -15.107 5.562 10.177 1.00 96.06 193 HIS A C 1
ATOM 1571 O O . HIS A 1 193 ? -15.537 4.460 10.504 1.00 96.06 193 HIS A O 1
ATOM 1577 N N . ILE A 1 194 ? -14.214 6.213 10.933 1.00 94.62 194 ILE A N 1
ATOM 1578 C CA . ILE A 1 194 ? -13.618 5.636 12.150 1.00 94.62 194 ILE A CA 1
ATOM 1579 C C . ILE A 1 194 ? -14.687 5.290 13.196 1.00 94.62 194 ILE A C 1
ATOM 1581 O O . ILE A 1 194 ? -14.589 4.265 13.873 1.00 94.62 194 ILE A O 1
ATOM 1585 N N . ASN A 1 195 ? -15.692 6.151 13.374 1.00 94.44 195 ASN A N 1
ATOM 1586 C CA . ASN A 1 195 ? -16.775 5.900 14.325 1.00 94.44 195 ASN A CA 1
ATOM 1587 C C . ASN A 1 195 ? -17.647 4.713 13.897 1.00 94.44 195 ASN A C 1
ATOM 1589 O O . ASN A 1 195 ? -18.016 3.900 14.744 1.00 94.44 195 ASN A O 1
ATOM 1593 N N . TYR A 1 196 ? -17.927 4.598 12.600 1.00 93.88 196 TYR A N 1
ATOM 1594 C CA . TYR A 1 196 ? -18.670 3.489 12.018 1.00 93.88 196 TYR A CA 1
ATOM 1595 C C . TYR A 1 196 ? -17.950 2.150 12.247 1.00 93.88 196 TYR A C 1
ATOM 1597 O O . TYR A 1 196 ? -18.535 1.214 12.793 1.00 93.88 196 TYR A O 1
ATOM 1605 N N . ASP A 1 197 ? -16.644 2.098 11.979 1.00 91.69 197 ASP A N 1
ATOM 1606 C CA . ASP A 1 197 ? -15.824 0.897 12.190 1.00 91.69 197 ASP A CA 1
ATOM 1607 C C . ASP A 1 197 ? -15.709 0.507 13.677 1.00 91.69 197 ASP A C 1
ATOM 1609 O O . ASP A 1 197 ? -15.727 -0.674 14.041 1.00 91.69 197 ASP A O 1
ATOM 1613 N N . LYS A 1 198 ? -15.637 1.496 14.580 1.00 90.44 198 LYS A N 1
ATOM 1614 C CA . LYS A 1 198 ? -15.652 1.259 16.037 1.00 90.44 198 LYS A CA 1
ATOM 1615 C C . LYS A 1 198 ? -16.996 0.724 16.535 1.00 90.44 198 LYS A C 1
ATOM 1617 O O . LYS A 1 198 ? -17.014 -0.021 17.511 1.00 90.44 198 LYS A O 1
ATOM 1622 N N . GLY A 1 199 ? -18.107 1.098 15.901 1.00 83.75 199 GLY A N 1
ATOM 1623 C CA . GLY A 1 199 ? -19.434 0.567 16.224 1.00 83.75 199 GLY A CA 1
ATOM 1624 C C . GLY A 1 199 ? -19.562 -0.912 15.861 1.00 83.75 199 GLY A C 1
ATOM 1625 O O . GLY A 1 199 ? -20.021 -1.714 16.672 1.00 83.75 199 GLY A O 1
ATOM 1626 N N . HIS A 1 200 ? -19.045 -1.292 14.690 1.00 64.62 200 HIS A N 1
ATOM 1627 C CA . HIS A 1 200 ? -19.067 -2.673 14.189 1.00 64.62 200 HIS A CA 1
ATOM 1628 C C . HIS A 1 200 ? -18.248 -3.669 15.015 1.00 64.62 200 HIS A C 1
ATOM 1630 O O . HIS A 1 200 ? -18.531 -4.864 15.011 1.00 64.62 200 HIS A O 1
ATOM 1636 N N . THR A 1 201 ? -17.244 -3.210 15.763 1.00 59.84 201 THR A N 1
ATOM 1637 C CA . THR A 1 201 ? -16.416 -4.102 16.597 1.00 59.84 201 THR A CA 1
ATOM 1638 C C . THR A 1 201 ? -17.082 -4.530 17.909 1.00 59.84 201 THR A C 1
ATOM 1640 O O . THR A 1 201 ? -16.573 -5.442 18.551 1.00 59.84 201 THR A O 1
ATOM 1643 N N . LYS A 1 202 ? -18.216 -3.930 18.306 1.00 48.72 202 LYS A N 1
ATOM 1644 C CA . LYS A 1 202 ? -18.926 -4.266 19.558 1.00 48.72 202 LYS A CA 1
ATOM 1645 C C . LYS A 1 202 ? -20.043 -5.310 19.414 1.00 48.72 202 LYS A C 1
ATOM 1647 O O . LYS A 1 202 ? -20.610 -5.696 20.428 1.00 48.72 202 LYS A O 1
ATOM 1652 N N . GLN A 1 203 ? -20.375 -5.736 18.194 1.00 46.50 203 GLN A N 1
ATOM 1653 C CA . GLN A 1 203 ? -21.470 -6.683 17.918 1.00 46.50 203 GLN A CA 1
ATOM 1654 C C . GLN A 1 203 ? -20.992 -8.081 17.473 1.00 46.50 203 GLN A C 1
ATOM 1656 O O . GLN A 1 203 ? -21.787 -8.862 16.958 1.00 46.50 203 GLN A O 1
ATOM 1661 N N . LYS A 1 204 ? -19.708 -8.406 17.660 1.00 41.28 204 LYS A N 1
ATOM 1662 C CA . LYS A 1 204 ? -19.157 -9.759 17.477 1.00 41.28 204 LYS A CA 1
ATOM 1663 C C . LYS A 1 204 ? -18.790 -10.359 18.822 1.00 41.28 204 LYS A C 1
ATOM 1665 O O . LYS A 1 204 ? -18.944 -11.589 18.949 1.00 41.28 204 LYS A O 1
#

Organism: NCBI:txid1070528

Mean predicted aligned error: 13.69 Å

Foldseek 3Di:
DDWDQAQQPRDIADDDPVCVVPDRHRDPVSVVVVCVVVPHDCPDPDDDPVRVVVVVVVCVVDDDPVPDDPPCNVPPPPPPPCVVDPDPDPPCVPPDPPDDPVVVVVVVVVVVPDDADDAPRHPPHDPQDDPVVLQVLCCVPPNADQAFPPPGHGWDWDADPVRDTDIQWGWAAQPPGSDNDPVRTTTHGPVVRVVSVVVVVVPD

Nearest PDB structures (foldseek):
  8dk2-assembly1_A  TM=1.333E-01  e=2.668E+00  Pseudomonas aeruginosa PA14
  8q72-assembly1_J  TM=1.099E-01  e=7.529E+00  Escherichia coli

Sequence (204 aa):
MAYEKCAICGGLFKIPKWRVGKAKYCSIKCQHQMLKNTGGVWKGKKRSKKTIKRMKLAKNNGQFKKGHIPWSAGKKIGVPVNAFGKGHIPWNKGKTGVFSEETLQKIRDARARQTFPHGKDHWHWKDVPAYSAVHKWLVKEYGNPQFCEFCGIEGEYKERKDGSKFWTIEWSNKTGQYIKDRKHYFGLCAKCHINYDKGHTKQK

pLDDT: mean 88.14, std 13.26, range [41.28, 98.44]

Secondary structure (DSSP, 8-state):
-EEEE-TTT--EEEE-GGGTTT---SSHHHHHHHHHHTTSS-------HHHHHHHHHHHHHHS--TT---TTTTS-----TT-S-TT---TTTT---SS-HHHHHHHHHHHHT-----GGGSTT--SS--HHHHHHHHHHHH-S-SB-TTT-PBP-EEE-TTS-EEESEEEEESSSS--S-GGGEEEEEHHHHHHHHHHHTT--